Protein AF-0000000086060569 (afdb_homodimer)

Radius of gyration: 20.78 Å; Cα contacts (8 Å, |Δi|>4): 758; chains: 2; bounding box: 51×60×54 Å

Secondary structure (DSSP, 8-state):
---------------------S-HHHHGGGSS-HHHHTEEEE-SSEEEEE-SS-SSTT-EEEEESS--SSGGG--HHHHHHHHHHHHHHHHHHHHHT--SEEEEEEEESGGGGT---SS--EEEEEE-TT------TTS-----HHHHHHHHHHHHHHHHTSTTEEE--BGGGTB-EEE-SS--/---------------------S-HHHHGGGSS-HHHHTEEEE-SSEEEEE-SS-SSTT-EEEEESS--SSGGG--HHHHHHHHHHHHHHHHHHHHHT--SEEEEEEEESGGGGT---SS--EEEEEE-TT------TTS-----HHHHHHHHHHHHHHHHTSTTEEE---GGGT--EEE-SS--

Nearest PDB structures (foldseek):
  6af2-assembly1_B-2  TM=8.845E-01  e=5.879E-13  Mycobacterium avium
  3ano-assembly1_A-2  TM=8.549E-01  e=1.384E-12  Mycobacterium tuberculosis H37Rv
  3ano-assembly1_B-2  TM=8.124E-01  e=8.485E-13  Mycobacterium tuberculosis H37Rv
  3wo5-assembly1_B-2  TM=8.023E-01  e=1.019E-12  Mycobacterium tuberculosis
  6af2-assembly1_C  TM=8.696E-01  e=2.769E-11  Mycobacterium avium

Foldseek 3Di:
DDDPPVPPVLQQDDPPPPDDDDFLLQPLVPDPFQLVSQFAEDEPFWTKHADQQALAQLWIKIFGNDFAQDPVPDDPVSNVRSVVVVVLSVQLCCQQVNAPDWDKAWFHDDVVRPHPGRGTIIIIHGHHVPPPPPPPVPDDDRGRNSSSSSSSVSSLQSSLPDPQFPASFDNVRRGHTYGYDPPD/DDPPPVPPVLQADDDPPPDDDDFLLQPLVPDPFQLVSQFAEDEPFWTKHADQQALAQLWIKIFGNDFAQDPVPDDPVSNVRSVVVVVLSVQLCCQQVNAPDWDKAWFHDDVVRPHPGRGTIIIIHGHHVPSPRPPPVPDDDRGHNSSSSSSSVSSLQSSLPDPQFPASFDNVRRGHTYGYDPPD

pLDDT: mean 83.58, std 22.83, range [19.64, 98.88]

InterPro domains:
  IPR011146 HIT-like domain [PF01230] (37-128)
  IPR011146 HIT-like domain [PS51084] (24-134)
  IPR036265 HIT-like superfamily [G3DSA:3.30.428.10] (1-170)
  IPR036265 HIT-like superfamily [SSF54197] (20-160)
  IPR039383 FHIT family [cd01275] (23-150)
  IPR052908 AP-4-A phosphorylase [PTHR42997] (1-160)

Solvent-accessible surface area (backbone atoms only — not comparable to full-atom values): 19894 Å² total; per-residue (Å²): 135,81,80,78,66,80,64,79,75,44,57,44,49,80,70,79,77,72,83,64,87,73,58,57,74,63,49,41,76,68,43,80,43,17,51,84,52,30,32,40,33,32,46,88,44,29,35,31,31,49,48,84,69,34,90,34,82,68,17,28,28,43,27,51,60,67,88,37,52,46,77,71,71,55,51,69,69,46,47,36,47,44,53,51,51,48,33,49,48,54,51,14,38,46,70,43,69,56,53,53,17,24,40,34,32,36,53,30,47,41,65,32,29,72,24,86,68,79,47,47,47,35,40,38,30,44,21,39,74,83,61,72,70,76,50,62,93,69,71,84,66,83,36,23,35,57,41,49,56,53,37,47,52,34,37,34,52,23,44,40,70,43,83,50,52,78,40,53,52,38,68,91,80,16,35,38,21,32,36,45,86,74,80,118,136,79,80,79,63,81,61,80,73,50,56,46,43,80,72,81,76,71,84,64,86,72,58,55,74,65,50,43,75,69,45,81,43,17,51,84,51,30,32,39,32,31,44,87,44,28,34,31,32,48,48,84,68,35,88,34,83,68,17,27,29,45,27,50,61,66,90,38,52,46,77,72,71,54,52,68,69,46,45,38,48,45,53,51,49,47,34,51,49,54,52,14,38,46,71,41,71,56,53,54,17,24,40,33,33,36,53,30,47,42,66,33,29,72,24,86,67,79,48,47,48,34,37,38,30,42,21,37,75,83,59,75,63,81,51,64,91,68,72,84,67,83,36,24,36,55,37,49,54,53,37,47,53,34,38,32,52,23,44,40,69,43,83,51,52,77,39,53,51,38,68,91,80,16,34,38,22,32,36,45,85,75,79,118

Sequence (368 aa):
MKQIYAPWRIDWVERDEDPVDGCPFCVLPERADAREALVVARSDHNVVLLNNSPYNPGHAMVIPDAHVDDWTGLDDETMLDHGRLKAATLAAARRGIGPEGFNTGLNLGGAAAGGSIDHLHTHVVPRWEGDTNFMPVVGDTKVIVEAVDRTYEHLHEAFAAGEYVVDAGDAESGDAVRLSFDADMKQIYAPWRIDWVERDEDPVDGCPFCVLPERADAREALVVARSDHNVVLLNNSPYNPGHAMVIPDAHVDDWTGLDDETMLDHGRLKAATLAAARRGIGPEGFNTGLNLGGAAAGGSIDHLHTHVVPRWEGDTNFMPVVGDTKVIVEAVDRTYEHLHEAFAAGEYVVDAGDAESGDAVRLSFDAD

Organism: NCBI:txid261290

Structure (mmCIF, N/CA/C/O backbone):
data_AF-0000000086060569-model_v1
#
loop_
_entity.id
_entity.type
_entity.pdbx_description
1 polymer 'ATP adenylyltransferase'
#
loop_
_atom_site.group_PDB
_atom_site.id
_atom_site.type_symbol
_atom_site.label_atom_id
_atom_site.label_alt_id
_atom_site.label_comp_id
_atom_site.label_asym_id
_atom_site.label_entity_id
_atom_site.label_seq_id
_atom_site.pdbx_PDB_ins_code
_atom_site.Cartn_x
_atom_site.Cartn_y
_atom_site.Cartn_z
_atom_site.occupancy
_atom_site.B_iso_or_equiv
_atom_site.auth_seq_id
_atom_site.auth_comp_id
_atom_site.auth_asym_id
_atom_site.auth_atom_id
_atom_site.pdbx_PDB_model_num
ATOM 1 N N . MET A 1 1 ? -29.781 15.906 -14.289 1 19.64 1 MET A N 1
ATOM 2 C CA . MET A 1 1 ? -29.484 16.422 -12.961 1 19.64 1 MET A CA 1
ATOM 3 C C . MET A 1 1 ? -28.031 16.875 -12.859 1 19.64 1 MET A C 1
ATOM 5 O O . MET A 1 1 ? -27.125 16.109 -13.219 1 19.64 1 MET A O 1
ATOM 9 N N . LYS A 1 2 ? -27.766 18.188 -12.922 1 24.48 2 LYS A N 1
ATOM 10 C CA . LYS A 1 2 ? -26.594 19.016 -13.086 1 24.48 2 LYS A CA 1
ATOM 11 C C . LYS A 1 2 ? -25.562 18.75 -11.984 1 24.48 2 LYS A C 1
ATOM 13 O O . LYS A 1 2 ? -25.922 18.375 -10.867 1 24.48 2 LYS A O 1
ATOM 18 N N . GLN A 1 3 ? -24.359 18.469 -12.383 1 24.03 3 GLN A N 1
ATOM 19 C CA . GLN A 1 3 ? -23.141 18 -11.719 1 24.03 3 GLN A CA 1
ATOM 20 C C . GLN A 1 3 ? -22.766 18.922 -10.562 1 24.03 3 GLN A C 1
ATOM 22 O O . GLN A 1 3 ? -22.484 20.094 -10.758 1 24.03 3 GLN A O 1
ATOM 27 N N . ILE A 1 4 ? -23.531 18.922 -9.484 1 28.17 4 ILE A N 1
ATOM 28 C CA . ILE A 1 4 ? -23.266 19.766 -8.32 1 28.17 4 ILE A CA 1
ATOM 29 C C . ILE A 1 4 ? -21.828 19.547 -7.844 1 28.17 4 ILE A C 1
ATOM 31 O O . ILE A 1 4 ? -21.469 18.453 -7.398 1 28.17 4 ILE A O 1
ATOM 35 N N . TYR A 1 5 ? -20.844 19.953 -8.68 1 28.38 5 TYR A N 1
ATOM 36 C CA . TYR A 1 5 ? -19.438 20.156 -8.32 1 28.38 5 TYR A CA 1
ATOM 37 C C . TYR A 1 5 ? -19.328 21.031 -7.066 1 28.38 5 TYR A C 1
ATOM 39 O O . TYR A 1 5 ? -19.938 22.094 -6.988 1 28.38 5 TYR A O 1
ATOM 47 N N . ALA A 1 6 ? -19.609 20.562 -5.934 1 31.39 6 ALA A N 1
ATOM 48 C CA . ALA A 1 6 ? -19.312 21.469 -4.824 1 31.39 6 ALA A CA 1
ATOM 49 C C . ALA A 1 6 ? -17.984 22.188 -5.031 1 31.39 6 ALA A C 1
ATOM 51 O O . ALA A 1 6 ? -16.938 21.547 -5.062 1 31.39 6 ALA A O 1
ATOM 52 N N . PRO A 1 7 ? -18 23.312 -5.727 1 31.97 7 PRO A N 1
ATOM 53 C CA . PRO A 1 7 ? -16.969 24.281 -6.098 1 31.97 7 PRO A CA 1
ATOM 54 C C . PRO A 1 7 ? -16.125 24.734 -4.902 1 31.97 7 PRO A C 1
ATOM 56 O O . PRO A 1 7 ? -16.109 25.922 -4.574 1 31.97 7 PRO A O 1
ATOM 59 N N . TRP A 1 8 ? -15.953 24.016 -3.83 1 32.88 8 TRP A N 1
ATOM 60 C CA . TRP A 1 8 ? -15.055 24.828 -3.023 1 32.88 8 TRP A CA 1
ATOM 61 C C . TRP A 1 8 ? -13.922 25.391 -3.871 1 32.88 8 TRP A C 1
ATOM 63 O O . TRP A 1 8 ? -13.273 24.656 -4.617 1 32.88 8 TRP A O 1
ATOM 73 N N . ARG A 1 9 ? -14.133 26.469 -4.535 1 30.53 9 ARG A N 1
ATOM 74 C CA . ARG A 1 9 ? -13.203 27.312 -5.262 1 30.53 9 ARG A CA 1
ATOM 75 C C . ARG A 1 9 ? -11.906 27.5 -4.477 1 30.53 9 ARG A C 1
ATOM 77 O O . ARG A 1 9 ? -11.875 28.234 -3.49 1 30.53 9 ARG A O 1
ATOM 84 N N . ILE A 1 10 ? -11.281 26.453 -4.102 1 35.16 10 ILE A N 1
ATOM 85 C CA . ILE A 1 10 ? -10.039 26.531 -3.338 1 35.16 10 ILE A CA 1
ATOM 86 C C . ILE A 1 10 ? -9 27.312 -4.133 1 35.16 10 ILE A C 1
ATOM 88 O O . ILE A 1 10 ? -8.625 26.922 -5.238 1 35.16 10 ILE A O 1
ATOM 92 N N . ASP A 1 11 ? -9.062 28.547 -3.881 1 30.73 11 ASP A N 1
ATOM 93 C CA . ASP A 1 11 ? -7.984 29.375 -4.395 1 30.73 11 ASP A CA 1
ATOM 94 C C . ASP A 1 11 ? -6.621 28.797 -4.039 1 30.73 11 ASP A C 1
ATOM 96 O O . ASP A 1 11 ? -6.336 28.531 -2.865 1 30.73 11 ASP A O 1
ATOM 100 N N . TRP A 1 12 ? -5.918 28.203 -4.938 1 33.75 12 TRP A N 1
ATOM 101 C CA . TRP A 1 12 ? -4.617 27.547 -4.863 1 33.75 12 TRP A CA 1
ATOM 102 C C . TRP A 1 12 ? -3.49 28.578 -4.762 1 33.75 12 TRP A C 1
ATOM 104 O O . TRP A 1 12 ? -3.359 29.453 -5.617 1 33.75 12 TRP A O 1
ATOM 114 N N . VAL A 1 13 ? -3.117 29.172 -3.6 1 37.59 13 VAL A N 1
ATOM 115 C CA . VAL A 1 13 ? -1.948 30.031 -3.484 1 37.59 13 VAL A CA 1
ATOM 116 C C . VAL A 1 13 ? -0.687 29.188 -3.352 1 37.59 13 VAL A C 1
ATOM 118 O O . VAL A 1 13 ? -0.696 28.156 -2.678 1 37.59 13 VAL A O 1
ATOM 121 N N . GLU A 1 14 ? 0.308 29.344 -4.148 1 39.84 14 GLU A N 1
ATOM 122 C CA . GLU A 1 14 ? 1.643 28.75 -4.133 1 39.84 14 GLU A CA 1
ATOM 123 C C . GLU A 1 14 ? 2.346 29.016 -2.805 1 39.84 14 GLU A C 1
ATOM 125 O O . GLU A 1 14 ? 2.381 30.156 -2.33 1 39.84 14 GLU A O 1
ATOM 130 N N . ARG A 1 15 ? 2.396 28.094 -1.91 1 44.03 15 ARG A N 1
ATOM 131 C CA . ARG A 1 15 ? 3.264 28.281 -0.75 1 44.03 15 ARG A CA 1
ATOM 132 C C . ARG A 1 15 ? 4.719 28.438 -1.173 1 44.03 15 ARG A C 1
ATOM 134 O O . ARG A 1 15 ? 5.148 27.859 -2.172 1 44.03 15 ARG A O 1
ATOM 141 N N . ASP A 1 16 ? 5.25 29.531 -0.811 1 46.31 16 ASP A N 1
ATOM 142 C CA . ASP A 1 16 ? 6.688 29.719 -0.975 1 46.31 16 ASP A CA 1
ATOM 143 C C . ASP A 1 16 ? 7.465 28.516 -0.47 1 46.31 16 ASP A C 1
ATOM 145 O O . ASP A 1 16 ? 7.273 28.078 0.667 1 46.31 16 ASP A O 1
ATOM 149 N N . GLU A 1 17 ? 7.777 27.547 -1.285 1 51.78 17 GLU A N 1
ATOM 150 C CA . GLU A 1 17 ? 8.578 26.359 -0.958 1 51.78 17 GLU A CA 1
ATOM 151 C C . GLU A 1 17 ? 9.844 26.766 -0.198 1 51.78 17 GLU A C 1
ATOM 153 O O . GLU A 1 17 ? 10.664 27.531 -0.701 1 51.78 17 GLU A O 1
ATOM 158 N N . ASP A 1 18 ? 9.797 26.984 1.112 1 54.28 18 ASP A N 1
ATOM 159 C CA . ASP A 1 18 ? 11.07 27.031 1.82 1 54.28 18 ASP A CA 1
ATOM 160 C C . ASP A 1 18 ? 11.969 25.859 1.424 1 54.28 18 ASP A C 1
ATOM 162 O O . ASP A 1 18 ? 11.555 24.703 1.51 1 54.28 18 ASP A O 1
ATOM 166 N N . PRO A 1 19 ? 13.023 26.188 0.838 1 67.06 19 PRO A N 1
ATOM 167 C CA . PRO A 1 19 ? 13.922 25.109 0.422 1 67.06 19 PRO A CA 1
ATOM 168 C C . PRO A 1 19 ? 14.352 24.219 1.586 1 67.06 19 PRO A C 1
ATOM 170 O O . PRO A 1 19 ? 14.672 24.719 2.666 1 67.06 19 PRO A O 1
ATOM 173 N N . VAL A 1 20 ? 13.922 22.953 1.643 1 77 20 VAL A N 1
ATOM 174 C CA . VAL A 1 20 ? 14.367 21.969 2.615 1 77 20 VAL A CA 1
ATOM 175 C C . VAL A 1 20 ? 15.703 21.375 2.182 1 77 20 VAL A C 1
ATOM 177 O O . VAL A 1 20 ? 15.836 20.891 1.058 1 77 20 VAL A O 1
ATOM 180 N N . ASP A 1 21 ? 16.719 21.719 2.977 1 84.75 21 ASP A N 1
ATOM 181 C CA . ASP A 1 21 ? 18.016 21.062 2.748 1 84.75 21 ASP A CA 1
ATOM 182 C C . ASP A 1 21 ? 17.984 19.609 3.225 1 84.75 21 ASP A C 1
ATOM 184 O O . ASP A 1 21 ? 17.703 19.344 4.395 1 84.75 21 ASP A O 1
ATOM 188 N N . GLY A 1 22 ? 18.266 18.734 2.299 1 90.81 22 GLY A N 1
ATOM 189 C CA . GLY A 1 22 ? 18.234 17.328 2.646 1 90.81 22 GLY A CA 1
ATOM 190 C C . GLY A 1 22 ? 16.906 16.656 2.355 1 90.81 22 GLY A C 1
ATOM 191 O O . GLY A 1 22 ? 16.172 17.094 1.467 1 90.81 22 GLY A O 1
ATOM 192 N N . CYS A 1 23 ? 16.641 15.586 3.045 1 93.81 23 CYS A N 1
ATOM 193 C CA . CYS A 1 23 ? 15.414 14.812 2.842 1 93.81 23 CYS A CA 1
ATOM 194 C C . CYS A 1 23 ? 14.227 15.492 3.502 1 93.81 23 CYS A C 1
ATOM 196 O O . CYS A 1 23 ? 14.188 15.641 4.727 1 93.81 23 CYS A O 1
ATOM 198 N N . PRO A 1 24 ? 13.266 15.906 2.744 1 93.62 24 PRO A N 1
ATOM 199 C CA . PRO A 1 24 ? 12.125 16.625 3.322 1 93.62 24 PRO A CA 1
ATOM 200 C C . PRO A 1 24 ? 11.359 15.797 4.352 1 93.62 24 PRO A C 1
ATOM 202 O O . PRO A 1 24 ? 10.812 16.344 5.309 1 93.62 24 PRO A O 1
ATOM 205 N N . PHE A 1 25 ? 11.414 14.531 4.25 1 96.12 25 PHE A N 1
ATOM 206 C CA . PHE A 1 25 ? 10.617 13.688 5.141 1 96.12 25 PHE A CA 1
ATOM 207 C C . PHE A 1 25 ? 11.391 13.359 6.41 1 96.12 25 PHE A C 1
ATOM 209 O O . PHE A 1 25 ? 10.844 12.773 7.348 1 96.12 25 PHE A O 1
ATOM 216 N N . CYS A 1 26 ? 12.617 13.672 6.441 1 96.06 26 CYS A N 1
ATOM 217 C CA . CYS A 1 26 ? 13.383 13.672 7.688 1 96.06 26 CYS A CA 1
ATOM 218 C C . CYS A 1 26 ? 13.242 15 8.414 1 96.06 26 CYS A C 1
ATOM 220 O O . CYS A 1 26 ? 13.156 15.031 9.641 1 96.06 26 CYS A O 1
ATOM 222 N N . VAL A 1 27 ? 13.148 16.078 7.633 1 94.94 27 VAL A N 1
ATOM 223 C CA . VAL A 1 27 ? 13.312 17.438 8.172 1 94.94 27 VAL A CA 1
ATOM 224 C C . VAL A 1 27 ? 11.953 17.984 8.609 1 94.94 27 VAL A C 1
ATOM 226 O O . VAL A 1 27 ? 11.82 18.5 9.719 1 94.94 27 VAL A O 1
ATOM 229 N N . LEU A 1 28 ? 10.984 17.891 7.816 1 94.44 28 LEU A N 1
ATOM 230 C CA . LEU A 1 28 ? 9.695 18.531 8.055 1 94.44 28 LEU A CA 1
ATOM 231 C C . LEU A 1 28 ? 9.07 18.031 9.352 1 94.44 28 LEU A C 1
ATOM 233 O O . LEU A 1 28 ? 8.625 18.812 10.188 1 94.44 28 LEU A O 1
ATOM 237 N N . PRO A 1 29 ? 9.125 16.734 9.594 1 95.62 29 PRO A N 1
ATOM 238 C CA . PRO A 1 29 ? 8.492 16.25 10.82 1 95.62 29 PRO A CA 1
ATOM 239 C C . PRO A 1 29 ? 9.203 16.734 12.078 1 95.62 29 PRO A C 1
ATOM 241 O O . PRO A 1 29 ? 8.633 16.688 13.172 1 95.62 29 PRO A O 1
ATOM 244 N N . GLU A 1 30 ? 10.383 17.188 11.977 1 94.62 30 GLU A N 1
ATOM 245 C CA . GLU A 1 30 ? 11.156 17.609 13.133 1 94.62 30 GLU A CA 1
ATOM 246 C C . GLU A 1 30 ? 10.93 19.094 13.445 1 94.62 30 GLU A C 1
ATOM 248 O O . GLU A 1 30 ? 11.391 19.594 14.469 1 94.62 30 GLU A O 1
ATOM 253 N N . ARG A 1 31 ? 10.258 19.734 12.586 1 92.94 31 ARG A N 1
ATOM 254 C CA . ARG A 1 31 ? 9.961 21.156 12.82 1 92.94 31 ARG A CA 1
ATOM 255 C C . ARG A 1 31 ? 9.023 21.312 14.016 1 92.94 31 ARG A C 1
ATOM 257 O O . ARG A 1 31 ? 8.148 20.484 14.242 1 92.94 31 ARG A O 1
ATOM 264 N N . ALA A 1 32 ? 9.148 22.484 14.656 1 91.81 32 ALA A N 1
ATOM 265 C CA . ALA A 1 32 ? 8.398 22.734 15.883 1 91.81 32 ALA A CA 1
ATOM 266 C C . ALA A 1 32 ? 6.922 22.969 15.578 1 91.81 32 ALA A C 1
ATOM 268 O O . ALA A 1 32 ? 6.055 22.531 16.328 1 91.81 32 ALA A O 1
ATOM 269 N N . ASP A 1 33 ? 6.641 23.656 14.539 1 96.69 33 ASP A N 1
ATOM 270 C CA . ASP A 1 33 ? 5.258 23.953 14.164 1 96.69 33 ASP A CA 1
ATOM 271 C C . ASP A 1 33 ? 4.734 22.922 13.164 1 96.69 33 ASP A C 1
ATOM 273 O O . ASP A 1 33 ? 5.012 23 11.969 1 96.69 33 ASP A O 1
ATOM 277 N N . ALA A 1 34 ? 3.932 22 13.688 1 97.38 34 ALA A N 1
ATOM 278 C CA . ALA A 1 34 ? 3.412 20.906 12.867 1 97.38 34 ALA A CA 1
ATOM 279 C C . ALA A 1 34 ? 2.51 21.438 11.758 1 97.38 34 ALA A C 1
ATOM 281 O O . ALA A 1 34 ? 2.488 20.875 10.656 1 97.38 34 ALA A O 1
ATOM 282 N N . ARG A 1 35 ? 1.774 22.422 12.023 1 96.12 35 ARG A N 1
ATOM 283 C CA . ARG A 1 35 ? 0.858 22.969 11.031 1 96.12 35 ARG A CA 1
ATOM 284 C C . ARG A 1 35 ? 1.62 23.531 9.836 1 96.12 35 ARG A C 1
ATOM 286 O O . ARG A 1 35 ? 1.278 23.266 8.688 1 96.12 35 ARG A O 1
ATOM 293 N N . GLU A 1 36 ? 2.639 24.297 10.141 1 93.38 36 GLU A N 1
ATOM 294 C CA . GLU A 1 36 ? 3.463 24.859 9.078 1 93.38 36 GLU A CA 1
ATOM 295 C C . GLU A 1 36 ? 4.098 23.766 8.234 1 93.38 36 GLU A C 1
ATOM 297 O O . GLU A 1 36 ? 4.223 23.906 7.012 1 93.38 36 GLU A O 1
ATOM 302 N N . ALA A 1 37 ? 4.484 22.734 8.883 1 95.5 37 ALA A N 1
ATOM 303 C CA . ALA A 1 37 ? 5.113 21.609 8.195 1 95.5 37 ALA A CA 1
ATOM 304 C C . ALA A 1 37 ? 4.062 20.688 7.566 1 95.5 37 ALA A C 1
ATOM 306 O O . ALA A 1 37 ? 4.402 19.719 6.875 1 95.5 37 ALA A O 1
ATOM 307 N N . LEU A 1 38 ? 2.777 20.859 7.836 1 96.38 38 LEU A N 1
ATOM 308 C CA . LEU A 1 38 ? 1.626 20.094 7.363 1 96.38 38 LEU A CA 1
ATOM 309 C C . LEU A 1 38 ? 1.627 18.688 7.949 1 96.38 38 LEU A C 1
ATOM 311 O O . LEU A 1 38 ? 1.136 17.75 7.32 1 96.38 38 LEU A O 1
ATOM 315 N N . VAL A 1 39 ? 2.279 18.5 9.125 1 98.31 39 VAL A N 1
ATOM 316 C CA . VAL A 1 39 ? 2.184 17.266 9.891 1 98.31 39 VAL A CA 1
ATOM 317 C C . VAL A 1 39 ? 0.865 17.234 10.656 1 98.31 39 VAL A C 1
ATOM 319 O O . VAL A 1 39 ? 0.642 18.047 11.555 1 98.31 39 VAL A O 1
ATOM 322 N N . VAL A 1 40 ? 0.038 16.281 10.375 1 98.56 40 VAL A N 1
ATOM 323 C CA . VAL A 1 40 ? -1.311 16.281 10.938 1 98.56 40 VAL A CA 1
ATOM 324 C C . VAL A 1 40 ? -1.38 15.336 12.125 1 98.56 40 VAL A C 1
ATOM 326 O O . VAL A 1 40 ? -2.098 15.594 13.094 1 98.56 40 VAL A O 1
ATOM 329 N N . ALA A 1 41 ? -0.678 14.211 12.086 1 98.88 41 ALA A N 1
ATOM 330 C CA . ALA A 1 41 ? -0.745 13.195 13.133 1 98.88 41 ALA A CA 1
ATOM 331 C C . ALA A 1 41 ? 0.559 12.406 13.219 1 98.88 41 ALA A C 1
ATOM 333 O O . ALA A 1 41 ? 1.343 12.391 12.266 1 98.88 41 ALA A O 1
ATOM 334 N N . ARG A 1 42 ? 0.727 11.82 14.359 1 98.69 42 ARG A N 1
ATOM 335 C CA . ARG A 1 42 ? 1.889 10.977 14.617 1 98.69 42 ARG A CA 1
ATOM 336 C C . ARG A 1 42 ? 1.496 9.734 15.406 1 98.69 42 ARG A C 1
ATOM 338 O O . ARG A 1 42 ? 0.607 9.781 16.266 1 98.69 42 ARG A O 1
ATOM 345 N N . SER A 1 43 ? 2.135 8.688 15.062 1 98.62 43 SER A N 1
ATOM 346 C CA . SER A 1 43 ? 2.139 7.492 15.906 1 98.62 43 SER A CA 1
ATOM 347 C C . SER A 1 43 ? 3.525 7.23 16.484 1 98.62 43 SER A C 1
ATOM 349 O O . SER A 1 43 ? 4.371 8.133 16.516 1 98.62 43 SER A O 1
ATOM 351 N N . ASP A 1 44 ? 3.705 6.055 17.031 1 98.25 44 ASP A N 1
ATOM 352 C CA . ASP A 1 44 ? 4.957 5.781 17.734 1 98.25 44 ASP A CA 1
ATOM 353 C C . ASP A 1 44 ? 6.129 5.73 16.766 1 98.25 44 ASP A C 1
ATOM 355 O O . ASP A 1 44 ? 7.262 6.059 17.125 1 98.25 44 ASP A O 1
ATOM 359 N N . HIS A 1 45 ? 5.879 5.367 15.516 1 98.5 45 HIS A N 1
ATOM 360 C CA . HIS A 1 45 ? 7.008 5.133 14.625 1 98.5 45 HIS A CA 1
ATOM 361 C C . HIS A 1 45 ? 6.785 5.797 13.273 1 98.5 45 HIS A C 1
ATOM 363 O O . HIS A 1 45 ? 7.598 5.633 12.359 1 9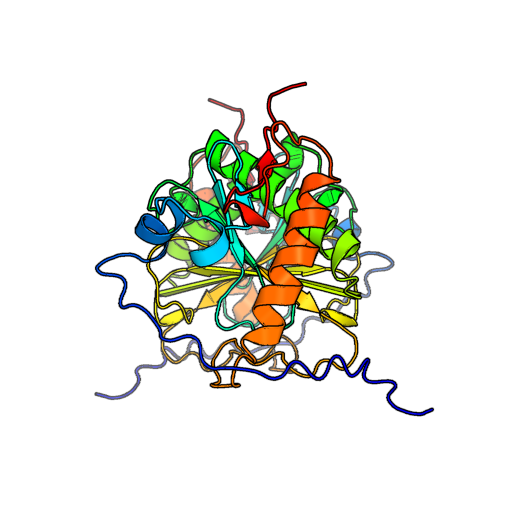8.5 45 HIS A O 1
ATOM 369 N N . ASN A 1 46 ? 5.684 6.484 13.078 1 98.81 46 ASN A N 1
ATOM 370 C CA . ASN A 1 46 ? 5.332 7.094 11.797 1 98.81 46 ASN A CA 1
ATOM 371 C C . ASN A 1 46 ? 4.684 8.461 11.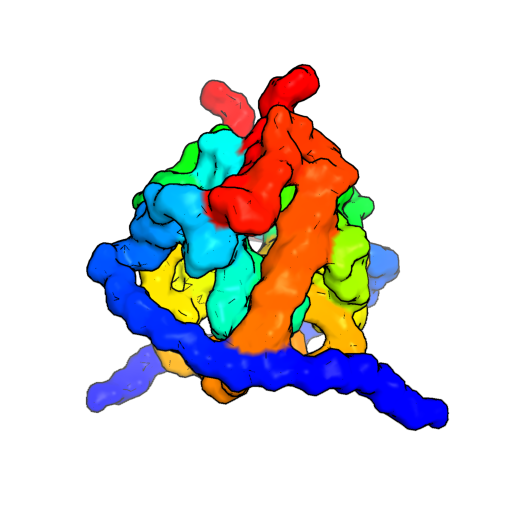984 1 98.81 46 ASN A C 1
ATOM 373 O O . ASN A 1 46 ? 4.289 8.82 13.102 1 98.81 46 ASN A O 1
ATOM 377 N N . VAL A 1 47 ? 4.582 9.188 10.867 1 98.81 47 VAL A N 1
ATOM 378 C CA . VAL A 1 47 ? 3.912 10.484 10.859 1 98.81 47 VAL A CA 1
ATOM 379 C C . VAL A 1 47 ? 2.996 10.586 9.641 1 98.81 47 VAL A C 1
ATOM 381 O O . VAL A 1 47 ? 3.207 9.891 8.641 1 98.81 47 VAL A O 1
ATOM 384 N N . VAL A 1 48 ? 1.952 11.352 9.734 1 98.88 48 VAL A N 1
ATOM 385 C CA . VAL A 1 48 ? 1.062 11.664 8.617 1 98.88 48 VAL A CA 1
ATOM 386 C C . VAL A 1 48 ? 1.265 13.117 8.195 1 98.88 48 VAL A C 1
ATOM 388 O O . VAL A 1 48 ? 1.083 14.039 8.992 1 98.88 48 VAL A O 1
ATOM 391 N N . LEU A 1 49 ? 1.634 13.281 6.977 1 98 49 LEU A N 1
ATOM 392 C CA . LEU A 1 49 ? 1.868 14.602 6.387 1 98 49 LEU A CA 1
ATOM 393 C C . LEU A 1 49 ? 0.896 14.859 5.242 1 98 49 LEU A C 1
ATOM 395 O O . LEU A 1 49 ? 0.708 14.008 4.371 1 98 49 LEU A O 1
ATOM 399 N N . LEU A 1 50 ? 0.173 15.977 5.375 1 96.5 50 LEU A N 1
ATOM 400 C CA . LEU A 1 50 ? -0.628 16.391 4.23 1 96.5 50 LEU A CA 1
ATOM 401 C C . LEU A 1 50 ? 0.263 16.828 3.068 1 96.5 50 LEU A C 1
ATOM 403 O O . LEU A 1 50 ? 1.252 17.531 3.27 1 96.5 50 LEU A O 1
ATOM 407 N N . ASN A 1 51 ? -0.04 16.297 1.904 1 92.25 51 ASN A N 1
ATOM 408 C CA . ASN A 1 51 ? 0.748 16.672 0.734 1 92.25 51 ASN A CA 1
ATOM 409 C C . ASN A 1 51 ? 0.547 18.141 0.364 1 92.25 51 ASN A C 1
ATOM 411 O O . ASN A 1 51 ? -0.586 18.625 0.313 1 92.25 51 ASN A O 1
ATOM 415 N N . ASN A 1 52 ? 1.593 18.781 0.166 1 87.38 52 ASN A N 1
ATOM 416 C CA . ASN A 1 52 ? 1.535 20.203 -0.153 1 87.38 52 ASN A CA 1
ATOM 417 C C . ASN A 1 52 ? 1.087 20.438 -1.593 1 87.38 52 ASN A C 1
ATOM 419 O O . ASN A 1 52 ? 0.659 21.531 -1.943 1 87.38 52 ASN A O 1
ATOM 423 N N . SER A 1 53 ? 1.222 19.516 -2.449 1 84 53 SER A N 1
ATOM 424 C CA . SER A 1 53 ? 0.735 19.5 -3.824 1 84 53 SER A CA 1
ATOM 425 C C . SER A 1 53 ? -0.169 18.297 -4.082 1 84 53 SER A C 1
ATOM 427 O O . SER A 1 53 ? 0.178 17.406 -4.859 1 84 53 SER A O 1
ATOM 429 N N . PRO A 1 54 ? -1.28 18.422 -3.477 1 88.38 54 PRO A N 1
ATOM 430 C CA . PRO A 1 54 ? -2.143 17.234 -3.455 1 88.38 54 PRO A CA 1
ATOM 431 C C . PRO A 1 54 ? -2.756 16.922 -4.82 1 88.38 54 PRO A C 1
ATOM 433 O O . PRO A 1 54 ? -3.049 17.844 -5.59 1 88.38 54 PRO A O 1
ATOM 436 N N . TYR A 1 55 ? -2.885 15.648 -5.047 1 83.19 55 TYR A N 1
ATOM 437 C CA . TYR A 1 55 ? -3.646 15.211 -6.211 1 83.19 55 TYR A CA 1
ATOM 438 C C . TYR A 1 55 ? -5.133 15.484 -6.027 1 83.19 55 TYR A C 1
ATOM 440 O O . TYR A 1 55 ? -5.812 15.898 -6.973 1 83.19 55 TYR A O 1
ATOM 448 N N . ASN A 1 56 ? -5.727 15.203 -4.934 1 86.5 56 ASN A N 1
ATOM 449 C CA . ASN A 1 56 ? -7.082 15.492 -4.477 1 86.5 56 ASN A CA 1
ATOM 450 C C . ASN A 1 56 ? -7.094 16.031 -3.053 1 86.5 56 ASN A C 1
ATOM 452 O O . ASN A 1 56 ? -6.152 15.805 -2.291 1 86.5 56 ASN A O 1
ATOM 456 N N . PRO A 1 57 ? -8.164 16.828 -2.693 1 87.31 57 PRO A N 1
ATOM 457 C CA . PRO A 1 57 ? -8.242 17.281 -1.303 1 87.31 57 PRO A CA 1
ATOM 458 C C . PRO A 1 57 ? -8.125 16.125 -0.3 1 87.31 57 PRO A C 1
ATOM 460 O O . PRO A 1 57 ? -8.789 15.102 -0.454 1 87.31 57 PRO A O 1
ATOM 463 N N . GLY A 1 58 ? -7.211 16.391 0.697 1 92.5 58 GLY A N 1
ATOM 464 C CA . GLY A 1 58 ? -7.051 15.367 1.727 1 92.5 58 GLY A CA 1
ATOM 465 C C . GLY A 1 58 ? -5.938 14.383 1.422 1 92.5 58 GLY A C 1
ATOM 466 O O . GLY A 1 58 ? -5.641 13.508 2.234 1 92.5 58 GLY A O 1
ATOM 467 N N . HIS A 1 59 ? -5.297 14.523 0.182 1 93.94 59 HIS A N 1
ATOM 468 C CA . HIS A 1 59 ? -4.137 13.695 -0.134 1 93.94 59 HIS A CA 1
ATOM 469 C C . HIS A 1 59 ? -3.07 13.805 0.952 1 93.94 59 HIS A C 1
ATOM 471 O O . HIS A 1 59 ? -2.48 14.867 1.145 1 93.94 59 HIS A O 1
ATOM 477 N N . ALA A 1 60 ? -2.889 12.711 1.668 1 96.88 60 ALA A N 1
ATOM 478 C CA . ALA A 1 60 ? -1.932 12.641 2.77 1 96.88 60 ALA A CA 1
ATOM 479 C C . ALA A 1 60 ? -0.903 11.539 2.533 1 96.88 60 ALA A C 1
ATOM 481 O O . ALA A 1 60 ? -1.04 10.742 1.603 1 96.88 60 ALA A O 1
ATOM 482 N N . MET A 1 61 ? 0.113 11.586 3.328 1 97.19 61 MET A N 1
ATOM 483 C CA . MET A 1 61 ? 1.176 10.586 3.254 1 97.19 61 MET A CA 1
ATOM 484 C C . MET A 1 61 ? 1.503 10.039 4.637 1 97.19 61 MET A C 1
ATOM 486 O O . MET A 1 61 ? 1.576 10.789 5.609 1 97.19 61 MET A O 1
ATOM 490 N N . VAL A 1 62 ? 1.575 8.719 4.77 1 98.69 62 VAL A N 1
ATOM 491 C CA . VAL A 1 62 ? 2.092 8.062 5.965 1 98.69 62 VAL A CA 1
ATOM 492 C C . VAL A 1 62 ? 3.572 7.742 5.781 1 98.69 62 VAL A C 1
ATOM 494 O O . VAL A 1 62 ? 3.953 7.062 4.824 1 98.69 62 VAL A O 1
ATOM 497 N N . ILE A 1 63 ? 4.398 8.203 6.715 1 98.62 63 ILE A N 1
ATOM 498 C CA . ILE A 1 63 ? 5.848 8.211 6.531 1 98.62 63 ILE A CA 1
ATOM 499 C C . ILE A 1 63 ? 6.531 7.664 7.781 1 98.62 63 ILE A C 1
ATOM 501 O O . ILE A 1 63 ? 6.309 8.164 8.883 1 98.62 63 ILE A O 1
ATOM 505 N N . PRO A 1 64 ? 7.367 6.586 7.613 1 98.81 64 PRO A N 1
ATOM 506 C CA . PRO A 1 64 ? 8.141 6.168 8.789 1 98.81 64 PRO A CA 1
ATOM 507 C C . PRO A 1 64 ? 9.094 7.254 9.281 1 98.81 64 PRO A C 1
ATOM 509 O O . PRO A 1 64 ? 9.656 8 8.477 1 98.81 64 PRO A O 1
ATOM 512 N N . ASP A 1 65 ? 9.281 7.289 10.609 1 98.38 65 ASP A N 1
ATOM 513 C CA . ASP A 1 65 ? 10.25 8.219 11.172 1 98.38 65 ASP A CA 1
ATOM 514 C C . ASP A 1 65 ? 11.664 7.898 10.695 1 98.38 65 ASP A C 1
ATOM 516 O O . ASP A 1 65 ? 12.445 8.805 10.391 1 98.38 65 ASP A O 1
ATOM 520 N N . ALA A 1 66 ? 11.945 6.633 10.711 1 97.81 66 ALA A N 1
ATOM 521 C CA . ALA A 1 66 ? 13.25 6.195 10.227 1 97.81 66 ALA A CA 1
ATOM 522 C C . ALA A 1 66 ? 13.375 6.414 8.719 1 97.81 66 ALA A C 1
ATOM 524 O O . ALA A 1 66 ? 12.438 6.129 7.965 1 97.81 66 ALA A O 1
ATOM 525 N N . HIS A 1 67 ? 14.508 6.98 8.297 1 97.56 67 HIS A N 1
ATOM 526 C CA . HIS A 1 67 ? 14.773 7.152 6.875 1 97.56 67 HIS A CA 1
ATOM 527 C C . HIS A 1 67 ? 15.117 5.824 6.215 1 97.56 67 HIS A C 1
ATOM 529 O O . HIS A 1 67 ? 16.25 5.359 6.297 1 97.56 67 HIS A O 1
ATOM 535 N N . VAL A 1 68 ? 14.172 5.238 5.641 1 97.19 68 VAL A N 1
ATOM 536 C CA . VAL A 1 68 ? 14.32 4.031 4.836 1 97.19 68 VAL A CA 1
ATOM 537 C C . VAL A 1 68 ? 13.75 4.266 3.439 1 97.19 68 VAL A C 1
ATOM 539 O O . VAL A 1 68 ? 12.797 5.031 3.273 1 97.19 68 VAL A O 1
ATOM 542 N N . ASP A 1 69 ? 14.297 3.617 2.449 1 95.38 69 ASP A N 1
ATOM 543 C CA . ASP A 1 69 ? 13.867 3.918 1.088 1 95.38 69 ASP A CA 1
ATOM 544 C C . ASP A 1 69 ? 13.062 2.758 0.498 1 95.38 69 ASP A C 1
ATOM 546 O O . ASP A 1 69 ? 12.578 2.842 -0.633 1 95.38 69 ASP A O 1
ATOM 550 N N . ASP A 1 70 ? 13.008 1.679 1.271 1 96.88 70 ASP A N 1
ATOM 551 C CA . ASP A 1 70 ? 12.336 0.479 0.777 1 96.88 70 ASP A CA 1
ATOM 552 C C . ASP A 1 70 ? 11.508 -0.177 1.877 1 96.88 70 ASP A C 1
ATOM 554 O O . ASP A 1 70 ? 11.914 -0.202 3.041 1 96.88 70 ASP A O 1
ATOM 558 N N . TRP A 1 71 ? 10.336 -0.718 1.489 1 98 71 TRP A N 1
ATOM 559 C CA . TRP A 1 71 ? 9.445 -1.387 2.43 1 98 71 TRP A CA 1
ATOM 560 C C . TRP A 1 71 ? 10.164 -2.527 3.145 1 98 71 TRP A C 1
ATOM 562 O O . TRP A 1 71 ? 9.93 -2.77 4.332 1 98 71 TRP A O 1
ATOM 572 N N . THR A 1 72 ? 11.055 -3.258 2.449 1 97.69 72 THR A N 1
ATOM 573 C CA . THR A 1 72 ? 11.75 -4.414 2.996 1 97.69 72 THR A CA 1
ATOM 574 C C . THR A 1 72 ? 12.695 -3.994 4.117 1 97.69 72 THR A C 1
ATOM 576 O O . THR A 1 72 ? 13.203 -4.836 4.863 1 97.69 72 THR A O 1
ATOM 579 N N . GLY A 1 73 ? 12.922 -2.723 4.309 1 97.62 73 GLY A N 1
ATOM 580 C CA . GLY A 1 73 ? 13.805 -2.215 5.352 1 97.62 73 GLY A CA 1
ATOM 581 C C . GLY A 1 73 ? 13.078 -1.925 6.648 1 97.62 73 GLY A C 1
ATOM 582 O O . GLY A 1 73 ? 13.703 -1.582 7.652 1 97.62 73 GLY A O 1
ATOM 583 N N . LEU A 1 74 ? 11.789 -2.098 6.66 1 98.06 74 LEU A N 1
ATOM 584 C CA . LEU A 1 74 ? 11.016 -1.821 7.867 1 98.06 74 LEU A CA 1
ATOM 585 C C . LEU A 1 74 ? 11.062 -3.006 8.828 1 98.06 74 LEU A C 1
ATOM 587 O O . LEU A 1 74 ? 10.977 -4.16 8.398 1 98.06 74 LEU A O 1
ATOM 591 N N . ASP A 1 75 ? 11.266 -2.693 10.117 1 97.38 75 ASP A N 1
ATOM 592 C CA . ASP A 1 75 ? 11.07 -3.738 11.117 1 97.38 75 ASP A CA 1
ATOM 593 C C . ASP A 1 75 ? 9.586 -3.947 11.414 1 97.38 75 ASP A C 1
ATOM 595 O O . ASP A 1 75 ? 8.742 -3.158 10.977 1 97.38 75 ASP A O 1
ATOM 599 N N . ASP A 1 76 ? 9.25 -5.008 12.156 1 97.38 76 ASP A N 1
ATOM 600 C CA . ASP A 1 76 ? 7.863 -5.414 12.375 1 97.38 76 ASP A CA 1
ATOM 601 C C . ASP A 1 76 ? 7.086 -4.336 13.125 1 97.38 76 ASP A C 1
ATOM 603 O O . ASP A 1 76 ? 5.926 -4.062 12.797 1 97.38 76 ASP A O 1
ATOM 607 N N . GLU A 1 77 ? 7.711 -3.828 14.148 1 97.62 77 GLU A N 1
ATOM 608 C CA . GLU A 1 77 ? 7.035 -2.82 14.961 1 97.62 77 GLU A CA 1
ATOM 609 C C . GLU A 1 77 ? 6.652 -1.603 14.125 1 97.62 77 GLU A C 1
ATOM 611 O O . GLU A 1 77 ? 5.512 -1.143 14.172 1 97.62 77 GLU A O 1
ATOM 616 N N . THR A 1 78 ? 7.605 -1.082 13.32 1 98.44 78 THR A N 1
ATOM 617 C CA . THR A 1 78 ? 7.359 0.074 12.461 1 98.44 78 THR A CA 1
ATOM 618 C C . THR A 1 78 ? 6.355 -0.268 11.367 1 98.44 78 THR A C 1
ATOM 620 O O . THR A 1 78 ? 5.48 0.541 11.047 1 98.44 78 THR A O 1
ATOM 623 N N . MET A 1 79 ? 6.449 -1.484 10.836 1 98.5 79 MET A N 1
ATOM 624 C CA . MET A 1 79 ? 5.562 -1.938 9.766 1 98.5 79 MET A CA 1
ATOM 625 C C . MET A 1 79 ? 4.117 -1.996 10.25 1 98.5 79 MET A C 1
ATOM 627 O O . MET A 1 79 ? 3.215 -1.494 9.578 1 98.5 79 MET A O 1
ATOM 631 N N . LEU A 1 80 ? 3.902 -2.607 11.367 1 98.56 80 LEU A N 1
ATOM 632 C CA . LEU A 1 80 ? 2.553 -2.691 11.914 1 98.56 80 LEU A CA 1
ATOM 633 C C . LEU A 1 80 ? 2.023 -1.308 12.273 1 98.56 80 LEU A C 1
ATOM 635 O O . LEU A 1 80 ? 0.869 -0.984 11.984 1 98.56 80 LEU A O 1
ATOM 639 N N . ASP A 1 81 ? 2.891 -0.52 12.945 1 98.69 81 ASP A N 1
ATOM 640 C CA . ASP A 1 81 ? 2.518 0.852 13.273 1 98.69 81 ASP A CA 1
ATOM 641 C C . ASP A 1 81 ? 2.133 1.635 12.023 1 98.69 81 ASP A C 1
ATOM 643 O O . ASP A 1 81 ? 1.183 2.42 12.047 1 98.69 81 ASP A O 1
ATOM 647 N N . HIS A 1 82 ? 2.871 1.432 10.914 1 98.81 82 HIS A N 1
ATOM 648 C CA . HIS A 1 82 ? 2.582 2.068 9.633 1 98.81 82 HIS A CA 1
ATOM 649 C C . HIS A 1 82 ? 1.194 1.684 9.133 1 98.81 82 HIS A C 1
ATOM 651 O O . HIS A 1 82 ? 0.407 2.551 8.742 1 98.81 82 HIS A O 1
ATOM 657 N N . GLY A 1 83 ? 0.907 0.392 9.156 1 98.69 83 GLY A N 1
ATOM 658 C CA . GLY A 1 83 ? -0.401 -0.076 8.727 1 98.69 83 GLY A CA 1
ATOM 659 C C . GLY A 1 83 ? -1.536 0.459 9.578 1 98.69 83 GLY A C 1
ATOM 660 O O . GLY A 1 83 ? -2.594 0.82 9.055 1 98.69 83 GLY A O 1
ATOM 661 N N . ARG A 1 84 ? -1.335 0.507 10.82 1 98.75 84 ARG A N 1
ATOM 662 C CA . ARG A 1 84 ? -2.355 1.01 11.734 1 98.75 84 ARG A CA 1
ATOM 663 C C . ARG A 1 84 ? -2.578 2.506 11.539 1 98.75 84 ARG A C 1
ATOM 665 O O . ARG A 1 84 ? -3.715 2.979 11.57 1 98.75 84 ARG A O 1
ATOM 672 N N . LEU A 1 85 ? -1.495 3.217 11.398 1 98.88 85 LEU A N 1
ATOM 673 C CA . LEU A 1 85 ? -1.652 4.648 11.164 1 98.88 85 LEU A CA 1
ATOM 674 C C . LEU A 1 85 ? -2.322 4.91 9.82 1 98.88 85 LEU A C 1
ATOM 676 O O . LEU A 1 85 ? -3.102 5.855 9.688 1 98.88 85 LEU A O 1
ATOM 680 N N . LYS A 1 86 ? -1.98 4.117 8.805 1 98.81 86 LYS A N 1
ATOM 681 C CA . LYS A 1 86 ? -2.709 4.188 7.543 1 98.81 86 LYS A CA 1
ATOM 682 C C . LYS A 1 86 ? -4.207 3.982 7.758 1 98.81 86 LYS A C 1
ATOM 684 O O . LYS A 1 86 ? -5.023 4.734 7.227 1 98.81 86 LYS A O 1
ATOM 689 N N . ALA A 1 87 ? -4.582 2.994 8.57 1 98.81 87 ALA A N 1
ATOM 690 C CA . ALA A 1 87 ? -5.988 2.75 8.891 1 98.81 87 ALA A CA 1
ATOM 691 C C . ALA A 1 87 ? -6.617 3.971 9.555 1 98.81 87 ALA A C 1
ATOM 693 O O . ALA A 1 87 ? -7.727 4.379 9.203 1 98.81 87 ALA A O 1
ATOM 694 N N . ALA A 1 88 ? -5.922 4.52 10.477 1 98.81 88 ALA A N 1
ATOM 695 C CA . ALA A 1 88 ? -6.422 5.707 11.172 1 98.81 88 ALA A CA 1
ATOM 696 C C . ALA A 1 88 ? -6.574 6.879 10.211 1 98.81 88 ALA A C 1
ATOM 698 O O . ALA A 1 88 ? -7.496 7.691 10.352 1 98.81 88 ALA A O 1
ATOM 699 N N . THR A 1 89 ? -5.641 7.02 9.25 1 98.81 89 THR A N 1
ATOM 700 C CA . THR A 1 89 ? -5.699 8.086 8.258 1 98.81 89 THR A CA 1
ATOM 701 C C . THR A 1 89 ? -6.934 7.934 7.375 1 98.81 89 THR A C 1
ATOM 703 O O . THR A 1 89 ? -7.641 8.906 7.117 1 98.81 89 THR A O 1
ATOM 706 N N . LEU A 1 90 ? -7.172 6.723 6.934 1 98.5 90 LEU A N 1
ATOM 707 C CA . LEU A 1 90 ? -8.367 6.438 6.148 1 98.5 90 LEU A CA 1
ATOM 708 C C . LEU A 1 90 ? -9.625 6.82 6.918 1 98.5 90 LEU A C 1
ATOM 710 O O . LEU A 1 90 ? -10.508 7.496 6.383 1 98.5 90 LEU A O 1
ATOM 714 N N . ALA A 1 91 ? -9.688 6.422 8.141 1 98.62 91 ALA A N 1
ATOM 715 C CA . ALA A 1 91 ? -10.852 6.691 8.977 1 98.62 91 ALA A CA 1
ATOM 716 C C . ALA A 1 91 ? -11.039 8.195 9.195 1 98.62 91 ALA A C 1
ATOM 718 O O . ALA A 1 91 ? -12.156 8.711 9.102 1 98.62 91 ALA A O 1
ATOM 719 N N . ALA A 1 92 ? -9.961 8.852 9.492 1 98.69 92 ALA A N 1
ATOM 720 C CA . ALA A 1 92 ? -10.023 10.297 9.711 1 98.69 92 ALA A CA 1
ATOM 721 C C . ALA A 1 92 ? -10.484 11.023 8.453 1 98.69 92 ALA A C 1
ATOM 723 O O . ALA A 1 92 ? -11.305 11.938 8.523 1 98.69 92 ALA A O 1
ATOM 724 N N . ALA A 1 93 ? -9.945 10.656 7.312 1 97.69 93 ALA A N 1
ATOM 725 C CA . ALA A 1 93 ? -10.336 11.281 6.051 1 97.69 93 ALA A CA 1
ATOM 726 C C . ALA A 1 93 ? -11.82 11.07 5.773 1 97.69 93 ALA A C 1
ATOM 728 O O . ALA A 1 93 ? -12.508 11.984 5.297 1 97.69 93 ALA A O 1
ATOM 729 N N . ARG A 1 94 ? -12.32 9.859 6.027 1 97.44 94 ARG A N 1
ATOM 730 C CA . ARG A 1 94 ? -13.75 9.602 5.852 1 97.44 94 ARG A CA 1
ATOM 731 C C . ARG A 1 94 ? -14.586 10.508 6.754 1 97.44 94 ARG A C 1
ATOM 733 O O . ARG A 1 94 ? -15.609 11.039 6.324 1 97.44 94 ARG A O 1
ATOM 740 N N . ARG A 1 95 ? -14.148 10.664 7.918 1 97.31 95 ARG A N 1
ATOM 741 C CA . ARG A 1 95 ? -14.875 11.469 8.898 1 97.31 95 ARG A CA 1
ATOM 742 C C . ARG A 1 95 ? -14.82 12.953 8.531 1 97.31 95 ARG A C 1
ATOM 744 O O . ARG A 1 95 ? -15.812 13.664 8.672 1 97.31 95 ARG A O 1
ATOM 751 N N . GLY A 1 96 ? -13.727 13.383 8.125 1 96.19 96 GLY A N 1
ATOM 752 C CA . GLY A 1 96 ? -13.484 14.812 8.016 1 96.19 96 GLY A CA 1
ATOM 753 C C . GLY A 1 96 ? -13.633 15.344 6.602 1 96.19 96 GLY A C 1
ATOM 754 O O . GLY A 1 96 ? -13.914 16.531 6.406 1 96.19 96 GLY A O 1
ATOM 755 N N . ILE A 1 97 ? -13.359 14.555 5.586 1 92.81 97 ILE A N 1
ATOM 756 C CA . ILE A 1 97 ? -13.305 14.984 4.191 1 92.81 97 ILE A CA 1
ATOM 757 C C . ILE A 1 97 ? -14.445 14.336 3.408 1 92.81 97 ILE A C 1
ATOM 759 O O . ILE A 1 97 ? -14.984 14.938 2.477 1 92.81 97 ILE A O 1
ATOM 763 N N . GLY A 1 98 ? -14.805 13.133 3.744 1 94.44 98 GLY A N 1
ATOM 764 C CA . GLY A 1 98 ? -15.961 12.438 3.199 1 94.44 98 GLY A CA 1
ATOM 765 C C . GLY A 1 98 ? -15.766 11.977 1.767 1 94.44 98 GLY A C 1
ATOM 766 O O . GLY A 1 98 ? -16.594 12.25 0.9 1 94.44 98 GLY A O 1
ATOM 767 N N . PRO A 1 99 ? -14.656 11.328 1.458 1 94.56 99 PRO A N 1
ATOM 768 C CA . PRO A 1 99 ? -14.477 10.789 0.107 1 94.56 99 PRO A CA 1
ATOM 769 C C . PRO A 1 99 ? -15.32 9.539 -0.143 1 94.56 99 PRO A C 1
ATOM 771 O O . PRO A 1 99 ? -15.891 8.977 0.796 1 94.56 99 PRO A O 1
ATOM 774 N N . GLU A 1 100 ? -15.453 9.133 -1.443 1 94 100 GLU A N 1
ATOM 775 C CA . GLU A 1 100 ? -16.188 7.934 -1.836 1 94 100 GLU A CA 1
ATOM 776 C C . GLU A 1 100 ? -15.25 6.734 -1.974 1 94 100 GLU A C 1
ATOM 778 O O . GLU A 1 100 ? -15.703 5.594 -2.08 1 94 100 GLU A O 1
ATOM 783 N N . GLY A 1 101 ? -13.992 7.012 -1.963 1 94.06 101 GLY A N 1
ATOM 784 C CA . GLY A 1 101 ? -12.977 5.977 -2.074 1 94.06 101 GLY A CA 1
ATOM 785 C C . GLY A 1 101 ? -11.57 6.496 -1.839 1 94.06 101 GLY A C 1
ATOM 786 O O . GLY A 1 101 ? -11.383 7.648 -1.443 1 94.06 101 GLY A O 1
ATOM 787 N N . PHE A 1 102 ? -10.609 5.613 -1.975 1 93.81 102 PHE A N 1
ATOM 788 C CA . PHE A 1 102 ? -9.203 5.973 -1.82 1 93.81 102 PHE A CA 1
ATOM 789 C C . PHE A 1 102 ? -8.328 5.191 -2.799 1 93.81 102 PHE A C 1
ATOM 791 O O . PHE A 1 102 ? -8.594 4.02 -3.07 1 93.81 102 PHE A O 1
ATOM 798 N N . ASN A 1 103 ? -7.332 5.809 -3.318 1 92.19 103 ASN A N 1
ATOM 799 C CA . ASN A 1 103 ? -6.121 5.125 -3.756 1 92.19 103 ASN A CA 1
ATOM 800 C C . ASN A 1 103 ? -4.996 5.27 -2.732 1 92.19 103 ASN A C 1
ATOM 802 O O . ASN A 1 103 ? -4.68 6.379 -2.305 1 92.19 103 ASN A O 1
ATOM 806 N N . THR A 1 104 ? -4.445 4.16 -2.256 1 95.44 104 THR A N 1
ATOM 807 C CA . THR A 1 104 ? -3.311 4.199 -1.342 1 95.44 104 THR A CA 1
ATOM 808 C C . THR A 1 104 ? -2.162 3.344 -1.87 1 95.44 104 THR A C 1
ATOM 810 O O . THR A 1 104 ? -2.383 2.242 -2.375 1 95.44 104 THR A O 1
ATOM 813 N N . GLY A 1 105 ? -0.954 3.936 -1.859 1 95.06 105 GLY A N 1
ATOM 814 C CA . GLY A 1 105 ? 0.173 3.186 -2.389 1 95.06 105 GLY A CA 1
ATOM 815 C C . GLY A 1 105 ? 1.493 3.922 -2.264 1 95.06 105 GLY A C 1
ATOM 816 O O . GLY A 1 105 ? 1.553 5.004 -1.675 1 95.06 105 GLY A O 1
ATOM 817 N N . LEU A 1 106 ? 2.582 3.293 -2.65 1 93.62 106 LEU A N 1
ATOM 818 C CA . LEU A 1 106 ? 3.914 3.889 -2.617 1 93.62 106 LEU A CA 1
ATOM 819 C C . LEU A 1 106 ? 4.715 3.498 -3.855 1 93.62 106 LEU A C 1
ATOM 821 O O . LEU A 1 106 ? 4.422 2.486 -4.496 1 93.62 106 LEU A O 1
ATOM 825 N N . ASN A 1 107 ? 5.57 4.328 -4.238 1 91.5 107 ASN A N 1
ATOM 826 C CA . ASN A 1 107 ? 6.539 4.117 -5.309 1 91.5 107 ASN A CA 1
ATOM 827 C C . ASN A 1 107 ? 7.914 3.746 -4.762 1 91.5 107 ASN A C 1
ATOM 829 O O . ASN A 1 107 ? 8.461 4.461 -3.922 1 91.5 107 ASN A O 1
ATOM 833 N N . LEU A 1 108 ? 8.438 2.611 -5.242 1 93.75 108 LEU A N 1
ATOM 834 C CA . LEU A 1 108 ? 9.742 2.135 -4.793 1 93.75 108 LEU A CA 1
ATOM 835 C C . LEU A 1 108 ? 10.727 2.068 -5.957 1 93.75 108 LEU A C 1
ATOM 837 O O . LEU A 1 108 ? 10.391 1.561 -7.027 1 93.75 108 LEU A O 1
ATOM 841 N N . GLY A 1 109 ? 11.992 2.457 -5.871 1 89.19 109 GLY A N 1
ATOM 842 C CA . GLY A 1 109 ? 13.008 2.332 -6.902 1 89.19 109 GLY A CA 1
ATOM 843 C C . GLY A 1 109 ? 13.172 3.594 -7.73 1 89.19 109 GLY A C 1
ATOM 844 O O . GLY A 1 109 ? 13.477 3.525 -8.922 1 89.19 109 GLY A O 1
ATOM 845 N N . GLY A 1 110 ? 13.023 4.77 -7.164 1 82.25 110 GLY A N 1
ATOM 846 C CA . GLY A 1 110 ? 13.344 6.047 -7.777 1 82.25 110 GLY A CA 1
ATOM 847 C C . GLY A 1 110 ? 12.523 6.336 -9.023 1 82.25 110 GLY A C 1
ATOM 848 O O . GLY A 1 110 ? 11.312 6.109 -9.039 1 82.25 110 GLY A O 1
ATOM 849 N N . ALA A 1 111 ? 13.242 6.762 -10.109 1 76.62 111 ALA A N 1
ATOM 850 C CA . ALA A 1 111 ? 12.602 7.289 -11.312 1 76.62 111 ALA A CA 1
ATOM 851 C C . ALA A 1 111 ? 11.836 6.199 -12.047 1 76.62 111 ALA A C 1
ATOM 853 O O . ALA A 1 111 ? 10.781 6.461 -12.633 1 76.62 111 ALA A O 1
ATOM 854 N N . ALA A 1 112 ? 12.289 5.07 -12.039 1 79.94 112 ALA A N 1
ATOM 855 C CA . ALA A 1 112 ? 11.641 3.969 -12.758 1 79.94 112 ALA A CA 1
ATOM 856 C C . ALA A 1 112 ? 10.211 3.768 -12.273 1 79.94 112 ALA A C 1
ATOM 858 O O . ALA A 1 112 ? 9.344 3.352 -13.047 1 79.94 112 ALA A O 1
ATOM 859 N N . ALA A 1 113 ? 9.969 4.09 -11.016 1 83.12 113 ALA A N 1
ATOM 860 C CA . ALA A 1 113 ? 8.648 3.881 -10.422 1 83.12 113 ALA A CA 1
ATOM 861 C C . ALA A 1 113 ? 7.938 5.211 -10.188 1 83.12 113 ALA A C 1
ATOM 863 O O . ALA A 1 113 ? 6.879 5.254 -9.555 1 83.12 113 ALA A O 1
ATOM 864 N N . GLY A 1 114 ? 8.594 6.262 -10.703 1 78.56 114 GLY A N 1
ATOM 865 C CA . GLY A 1 114 ? 7.969 7.57 -10.562 1 78.56 114 GLY A CA 1
ATOM 866 C C . GLY A 1 114 ? 8.273 8.234 -9.227 1 78.56 114 GLY A C 1
ATOM 867 O O . GLY A 1 114 ? 7.578 9.164 -8.82 1 78.56 114 GLY A O 1
ATOM 868 N N . GLY A 1 115 ? 9.219 7.641 -8.539 1 77.62 115 GLY A N 1
ATOM 869 C CA . GLY A 1 115 ? 9.602 8.242 -7.273 1 77.62 115 GLY A CA 1
ATOM 870 C C . GLY A 1 115 ? 10.711 9.273 -7.414 1 77.62 115 GLY A C 1
ATOM 871 O O . GLY A 1 115 ? 11.516 9.195 -8.336 1 77.62 115 GLY A O 1
ATOM 872 N N . SER A 1 116 ? 10.625 10.273 -6.477 1 79 116 SER A N 1
ATOM 873 C CA . SER A 1 116 ? 11.672 11.281 -6.516 1 79 116 SER A CA 1
ATOM 874 C C . SER A 1 116 ? 12.336 11.438 -5.152 1 79 116 SER A C 1
ATOM 876 O O . SER A 1 116 ? 13.453 11.961 -5.055 1 79 116 SER A O 1
ATOM 878 N N . ILE A 1 117 ? 11.695 11.078 -4.109 1 87.69 117 ILE A N 1
ATOM 879 C CA . ILE A 1 117 ? 12.211 11.188 -2.75 1 87.69 117 ILE A CA 1
ATOM 880 C C . ILE A 1 117 ? 12.516 9.797 -2.197 1 87.69 117 ILE A C 1
ATOM 882 O O . ILE A 1 117 ? 11.664 8.906 -2.225 1 87.69 117 ILE A O 1
ATOM 886 N N . ASP A 1 118 ? 13.789 9.633 -1.754 1 91.81 118 ASP A N 1
ATOM 887 C CA . ASP A 1 118 ? 14.25 8.32 -1.312 1 91.81 118 ASP A CA 1
ATOM 888 C C . ASP A 1 118 ? 13.883 8.078 0.15 1 91.81 118 ASP A C 1
ATOM 890 O O . ASP A 1 118 ? 14.734 7.684 0.95 1 91.81 118 ASP A O 1
ATOM 894 N N . HIS A 1 119 ? 12.844 8.445 0.645 1 96.56 119 HIS A N 1
ATOM 895 C CA . HIS A 1 119 ? 12.227 8.156 1.934 1 96.56 119 HIS A CA 1
ATOM 896 C C . HIS A 1 119 ? 10.82 7.598 1.758 1 96.56 119 HIS A C 1
ATOM 898 O O . HIS A 1 119 ? 9.938 8.273 1.22 1 96.56 119 HIS A O 1
ATOM 904 N N . LEU A 1 120 ? 10.727 6.402 2.195 1 97.25 120 LEU A N 1
ATOM 905 C CA . LEU A 1 120 ? 9.484 5.66 2.006 1 97.25 120 LEU A CA 1
ATOM 906 C C . LEU A 1 120 ? 8.289 6.48 2.471 1 97.25 120 LEU A C 1
ATOM 908 O O . LEU A 1 120 ? 8.32 7.078 3.551 1 97.25 120 LEU A O 1
ATOM 912 N N . HIS A 1 121 ? 7.258 6.602 1.654 1 96.31 121 HIS A N 1
ATOM 913 C CA . HIS A 1 121 ? 6.02 7.277 2.02 1 96.31 121 HIS A CA 1
ATOM 914 C C . HIS A 1 121 ? 4.828 6.688 1.271 1 96.31 121 HIS A C 1
ATOM 916 O O . HIS A 1 121 ? 4.875 6.527 0.05 1 96.31 121 HIS A O 1
ATOM 922 N N . THR A 1 122 ? 3.83 6.32 1.997 1 96.88 122 THR A N 1
ATOM 923 C CA . THR A 1 122 ? 2.594 5.781 1.441 1 96.88 122 THR A CA 1
ATOM 924 C C . THR A 1 122 ? 1.575 6.895 1.207 1 96.88 122 THR A C 1
ATOM 926 O O . THR A 1 122 ? 1.153 7.566 2.15 1 96.88 122 THR A O 1
ATOM 929 N N . HIS A 1 123 ? 1.186 7.031 -0.029 1 95.56 123 HIS A N 1
ATOM 930 C CA . HIS A 1 123 ? 0.151 7.996 -0.38 1 95.56 123 HIS A CA 1
ATOM 931 C C . HIS A 1 123 ? -1.234 7.484 -0.004 1 95.56 123 HIS A C 1
ATOM 933 O O . HIS A 1 123 ? -1.538 6.305 -0.201 1 95.56 123 HIS A O 1
ATOM 939 N N . VAL A 1 124 ? -1.993 8.281 0.553 1 96.5 124 VAL A N 1
ATOM 940 C CA . VAL A 1 124 ? -3.424 8.086 0.771 1 96.5 124 VAL A CA 1
ATOM 941 C C . VAL A 1 124 ? -4.207 9.188 0.057 1 96.5 124 VAL A C 1
ATOM 943 O O . VAL A 1 124 ? -4.266 10.328 0.529 1 96.5 124 VAL A O 1
ATOM 946 N N . VAL A 1 125 ? -4.859 8.82 -1.061 1 92.56 125 VAL A N 1
ATOM 947 C CA . VAL A 1 125 ? -5.484 9.812 -1.927 1 92.56 125 VAL A CA 1
ATOM 948 C C . VAL A 1 125 ? -7 9.609 -1.943 1 92.56 125 VAL A C 1
ATOM 950 O O . VAL A 1 125 ? -7.492 8.641 -2.521 1 92.56 125 VAL A O 1
ATOM 953 N N . PRO A 1 126 ? -7.75 10.508 -1.327 1 93.81 126 PRO A N 1
ATOM 954 C CA . PRO A 1 126 ? -9.211 10.438 -1.428 1 93.81 126 PRO A CA 1
ATOM 955 C C . PRO A 1 126 ? -9.711 10.539 -2.867 1 93.81 126 PRO A C 1
ATOM 957 O O . PRO A 1 126 ? -9.125 11.266 -3.674 1 93.81 126 PRO A O 1
ATOM 960 N N . ARG A 1 127 ? -10.766 9.797 -3.139 1 91.06 127 ARG A N 1
ATOM 961 C CA . ARG A 1 127 ? -11.328 9.758 -4.484 1 91.06 127 ARG A CA 1
ATOM 962 C C . ARG A 1 127 ? -12.836 9.961 -4.457 1 91.06 127 ARG A C 1
ATOM 964 O O . ARG A 1 127 ? -13.508 9.562 -3.502 1 91.06 127 ARG A O 1
ATOM 971 N N . TRP A 1 128 ? -13.352 10.57 -5.5 1 89.81 128 TRP A N 1
ATOM 972 C CA . TRP A 1 128 ? -14.773 10.742 -5.754 1 89.81 128 TRP A CA 1
ATOM 973 C C . TRP A 1 128 ? -15.133 10.32 -7.18 1 89.81 128 TRP A C 1
ATOM 975 O O . TRP A 1 128 ? -14.297 10.398 -8.078 1 89.81 128 TRP A O 1
ATOM 985 N N . GLU A 1 129 ? -16.359 9.789 -7.297 1 84.5 129 GLU A N 1
ATOM 986 C CA . GLU A 1 129 ? -16.797 9.484 -8.656 1 84.5 129 GLU A CA 1
ATOM 987 C C . GLU A 1 129 ? -16.641 10.695 -9.57 1 84.5 129 GLU A C 1
ATOM 989 O O . GLU A 1 129 ? -17.062 11.797 -9.227 1 84.5 129 GLU A O 1
ATOM 994 N N . GLY A 1 130 ? -15.992 10.438 -10.703 1 77.12 130 GLY A N 1
ATOM 995 C CA . GLY A 1 130 ? -15.867 11.492 -11.695 1 77.12 130 GLY A CA 1
ATOM 996 C C . GLY A 1 130 ? -14.648 12.367 -11.477 1 77.12 130 GLY A C 1
ATOM 997 O O . GLY A 1 130 ? -14.375 13.266 -12.273 1 77.12 130 GLY A O 1
ATOM 998 N N . ASP A 1 131 ? -14.023 12.094 -10.312 1 73.88 131 ASP A N 1
ATOM 999 C CA . ASP A 1 131 ? -12.836 12.93 -10.148 1 73.88 131 ASP A CA 1
ATOM 1000 C C . ASP A 1 131 ? -11.719 12.492 -11.094 1 73.88 131 ASP A C 1
ATOM 1002 O O . ASP A 1 131 ? -11.664 11.328 -11.5 1 73.88 131 ASP A O 1
ATOM 1006 N N . THR A 1 132 ? -11.641 12.828 -12.422 1 56.97 132 THR A N 1
ATOM 1007 C CA . THR A 1 132 ? -10.812 12.391 -13.539 1 56.97 132 THR A CA 1
ATOM 1008 C C . THR A 1 132 ? -9.344 12.367 -13.141 1 56.97 132 THR A C 1
ATOM 1010 O O . THR A 1 132 ? -8.5 11.844 -13.875 1 56.97 132 THR A O 1
ATOM 1013 N N . ASN A 1 133 ? -8.891 12.625 -12.094 1 46.34 133 ASN A N 1
ATOM 1014 C CA . ASN A 1 133 ? -7.445 12.828 -12.117 1 46.34 133 ASN A CA 1
ATOM 1015 C C . ASN A 1 133 ? -6.695 11.508 -11.938 1 46.34 133 ASN A C 1
ATOM 1017 O O . ASN A 1 133 ? -6.234 11.195 -10.844 1 46.34 133 ASN A O 1
ATOM 1021 N N . PHE A 1 134 ? -7.277 10.391 -12.445 1 41.09 134 PHE A N 1
ATOM 1022 C CA . PHE A 1 134 ? -6.16 9.461 -12.328 1 41.09 134 PHE A CA 1
ATOM 1023 C C . PHE A 1 134 ? -4.871 10.102 -12.836 1 41.09 134 PHE A C 1
ATOM 1025 O O . PHE A 1 134 ? -4.512 9.945 -14 1 41.09 134 PHE A O 1
ATOM 1032 N N . MET A 1 135 ? -4.676 11.367 -12.922 1 33.59 135 MET A N 1
ATOM 1033 C CA . MET A 1 135 ? -3.371 11.812 -13.406 1 33.59 135 MET A CA 1
ATOM 1034 C C . MET A 1 135 ? -2.246 11.031 -12.734 1 33.59 135 MET A C 1
ATOM 1036 O O . MET A 1 135 ? -2.23 10.898 -11.508 1 33.59 135 MET A O 1
ATOM 1040 N N . PRO A 1 136 ? -1.731 10.125 -13.375 1 34 136 PRO A N 1
ATOM 1041 C CA . PRO A 1 136 ? -0.433 9.812 -12.773 1 34 136 PRO A CA 1
ATOM 1042 C C . PRO A 1 136 ? 0.161 10.984 -11.992 1 34 136 PRO A C 1
ATOM 1044 O O . PRO A 1 136 ? -0.104 12.141 -12.32 1 34 136 PRO A O 1
ATOM 1047 N N . VAL A 1 137 ? 0.239 10.891 -10.711 1 34 137 VAL A N 1
ATOM 1048 C CA . VAL A 1 137 ? 0.765 11.984 -9.898 1 34 137 VAL A CA 1
ATOM 1049 C C . VAL A 1 137 ? 1.727 12.836 -10.727 1 34 137 VAL A C 1
ATOM 1051 O O . VAL A 1 137 ? 2.547 13.57 -10.172 1 34 137 VAL A O 1
ATOM 1054 N N . VAL A 1 138 ? 1.783 12.625 -12.031 1 30 138 VAL A N 1
ATOM 1055 C CA . VAL A 1 138 ? 2.803 13.461 -12.656 1 30 138 VAL A CA 1
ATOM 1056 C C . VAL A 1 138 ? 2.291 14.891 -12.781 1 30 138 VAL A C 1
ATOM 1058 O O . VAL A 1 138 ? 3.045 15.797 -13.148 1 30 138 VAL A O 1
ATOM 1061 N N . GLY A 1 139 ? 1.123 15.148 -13.352 1 30.66 139 GLY A N 1
ATOM 1062 C CA . GLY A 1 139 ? 0.907 16.469 -13.922 1 30.66 139 GLY A CA 1
ATOM 1063 C C . GLY A 1 139 ? 0.703 17.547 -12.883 1 30.66 139 GLY A C 1
ATOM 1064 O O . GLY A 1 139 ? 0.421 17.25 -11.719 1 30.66 139 GLY A O 1
ATOM 1065 N N . ASP A 1 140 ? 1.201 18.844 -13.164 1 32.34 140 ASP A N 1
ATOM 1066 C CA . ASP A 1 140 ? 1.324 20.141 -12.5 1 32.34 140 ASP A CA 1
ATOM 1067 C C . ASP A 1 140 ? -0.045 20.672 -12.094 1 32.34 140 ASP A C 1
ATOM 1069 O O . ASP A 1 140 ? -0.583 21.578 -12.75 1 32.34 140 ASP A O 1
ATOM 1073 N N . THR A 1 141 ? -1.032 19.953 -11.883 1 35.25 141 THR A N 1
ATOM 1074 C CA . THR A 1 141 ? -2.193 20.781 -11.547 1 35.25 141 THR A CA 1
ATOM 1075 C C . THR A 1 141 ? -1.963 21.531 -10.242 1 35.25 141 THR A C 1
ATOM 1077 O O . THR A 1 141 ? -1.424 20.969 -9.281 1 35.25 141 THR A O 1
ATOM 1080 N N . LYS A 1 142 ? -2.217 22.875 -10.398 1 37.62 142 LYS A N 1
ATOM 1081 C CA . LYS A 1 142 ? -2.068 23.891 -9.367 1 37.62 142 LYS A CA 1
ATOM 1082 C C . LYS A 1 142 ? -2.84 23.516 -8.102 1 37.62 142 LYS A C 1
ATOM 1084 O O . LYS A 1 142 ? -4.023 23.172 -8.172 1 37.62 142 LYS A O 1
ATOM 1089 N N . VAL A 1 143 ? -2.191 23.125 -7.09 1 44.28 143 VAL A N 1
ATOM 1090 C CA . VAL A 1 143 ? -2.602 22.938 -5.703 1 44.28 143 VAL A CA 1
ATOM 1091 C C . VAL A 1 143 ? -3.166 24.25 -5.152 1 44.28 143 VAL A C 1
ATOM 1093 O O . VAL A 1 143 ? -2.566 25.312 -5.328 1 44.28 143 VAL A O 1
ATOM 1096 N N . ILE A 1 144 ? -4.504 24.5 -5.012 1 46.47 144 ILE A N 1
ATOM 1097 C CA . ILE A 1 144 ? -5.027 25.688 -4.344 1 46.47 144 ILE A CA 1
ATOM 1098 C C . ILE A 1 144 ? -4.648 25.656 -2.865 1 46.47 144 ILE A C 1
ATOM 1100 O O . ILE A 1 144 ? -5.051 24.75 -2.133 1 46.47 144 ILE A O 1
ATOM 1104 N N . VAL A 1 145 ? -3.648 26.5 -2.307 1 52.66 145 VAL A N 1
ATOM 1105 C CA . VAL A 1 145 ? -3.145 26.609 -0.942 1 52.66 145 VAL A CA 1
ATOM 1106 C C . VAL A 1 145 ? -4.312 26.625 0.042 1 52.66 145 VAL A C 1
ATOM 1108 O O . VAL A 1 145 ? -4.277 25.938 1.067 1 52.66 145 VAL A O 1
ATOM 1111 N N . GLU A 1 146 ? -5.402 27.562 -0.058 1 56.91 146 GLU A N 1
ATOM 1112 C CA . GLU A 1 146 ? -6.559 27.625 0.83 1 56.91 146 GLU A CA 1
ATOM 1113 C C . GLU A 1 146 ? -7.191 26.25 0.996 1 56.91 146 GLU A C 1
ATOM 1115 O O . GLU A 1 146 ? -7.652 25.891 2.084 1 56.91 146 GLU A O 1
ATOM 1120 N N . ALA A 1 147 ? -6.988 25.562 0.019 1 74.12 147 ALA A N 1
ATOM 1121 C CA . ALA A 1 147 ? -7.598 24.25 0.044 1 74.12 147 ALA A CA 1
ATOM 1122 C C . ALA A 1 147 ? -6.789 23.281 0.915 1 74.12 147 ALA A C 1
ATOM 1124 O O . ALA A 1 147 ? -7.355 22.516 1.688 1 74.12 147 ALA A O 1
ATOM 1125 N N . VAL A 1 148 ? -5.516 23.656 1.047 1 84.12 148 VAL A N 1
ATOM 1126 C CA . VAL A 1 148 ? -4.664 22.781 1.835 1 84.12 148 VAL A CA 1
ATOM 1127 C C . VAL A 1 148 ? -4.828 23.094 3.32 1 84.12 148 VAL A C 1
ATOM 1129 O O . VAL A 1 148 ? -4.922 22.172 4.145 1 84.12 148 VAL A O 1
ATOM 1132 N N . ASP A 1 149 ? -4.953 24.438 3.66 1 85.81 149 ASP A N 1
ATOM 1133 C CA . ASP A 1 149 ? -5.125 24.844 5.051 1 85.81 149 ASP A CA 1
ATOM 1134 C C . ASP A 1 149 ? -6.438 24.312 5.621 1 85.81 149 ASP A C 1
ATOM 1136 O O . ASP A 1 149 ? -6.469 23.781 6.738 1 85.81 149 ASP A O 1
ATOM 1140 N N . ARG A 1 150 ? -7.473 24.516 4.875 1 89 150 ARG A N 1
ATOM 1141 C CA . ARG A 1 150 ? -8.773 24.031 5.324 1 89 150 ARG A CA 1
ATOM 1142 C C . ARG A 1 150 ? -8.781 22.516 5.473 1 89 150 ARG A C 1
ATOM 1144 O O . ARG A 1 150 ? -9.312 21.984 6.449 1 89 150 ARG A O 1
ATOM 1151 N N . THR A 1 151 ? -8.203 21.922 4.527 1 92.44 151 THR A N 1
ATOM 1152 C CA . THR A 1 151 ? -8.133 20.469 4.582 1 92.44 151 THR A CA 1
ATOM 1153 C C . THR A 1 151 ? -7.305 20 5.781 1 92.44 151 THR A C 1
ATOM 1155 O O . THR A 1 151 ? -7.625 19 6.414 1 92.44 151 THR A O 1
ATOM 1158 N N . TYR A 1 152 ? -6.234 20.766 6.035 1 95.56 152 TYR A N 1
ATOM 1159 C CA . TYR A 1 152 ? -5.434 20.469 7.219 1 95.56 152 TYR A CA 1
ATOM 1160 C C . TYR A 1 152 ? -6.285 20.5 8.477 1 95.56 152 TYR A C 1
ATOM 1162 O O . TYR A 1 152 ? -6.242 19.562 9.289 1 95.56 152 TYR A O 1
ATOM 1170 N N . GLU A 1 153 ? -7.066 21.547 8.656 1 95.62 153 GLU A N 1
ATOM 1171 C CA . GLU A 1 153 ? -7.902 21.703 9.844 1 95.62 153 GLU A CA 1
ATOM 1172 C C . GLU A 1 153 ? -8.922 20.578 9.953 1 95.62 153 GLU A C 1
ATOM 1174 O O . GLU A 1 153 ? -9.102 20 11.031 1 95.62 153 GLU A O 1
ATOM 1179 N N . HIS A 1 154 ? -9.539 20.25 8.859 1 96.12 154 HIS A N 1
ATOM 1180 C CA . HIS A 1 154 ? -10.547 19.188 8.852 1 96.12 154 HIS A CA 1
ATOM 1181 C C . HIS A 1 154 ? -9.93 17.844 9.211 1 96.12 154 HIS A C 1
ATOM 1183 O O . HIS A 1 154 ? -10.477 17.094 10.023 1 96.12 154 HIS A O 1
ATOM 1189 N N . LEU A 1 155 ? -8.82 17.562 8.594 1 97.62 155 LEU A N 1
ATOM 1190 C CA . LEU A 1 155 ? -8.164 16.281 8.852 1 97.62 155 LEU A CA 1
ATOM 1191 C C . LEU A 1 155 ? -7.637 16.219 10.289 1 97.62 155 LEU A C 1
ATOM 1193 O O . LEU A 1 155 ? -7.75 15.188 10.953 1 97.62 155 LEU A O 1
ATOM 1197 N N . HIS A 1 156 ? -7.023 17.328 10.727 1 98.56 156 HIS A N 1
ATOM 1198 C CA . HIS A 1 156 ? -6.551 17.391 12.109 1 98.56 156 HIS A CA 1
ATOM 1199 C C . HIS A 1 156 ? -7.68 17.109 13.094 1 98.56 156 HIS A C 1
ATOM 1201 O O . HIS A 1 156 ? -7.531 16.266 13.984 1 98.56 156 HIS A O 1
ATOM 1207 N N . GLU A 1 157 ? -8.766 17.812 12.914 1 98.5 157 GLU A N 1
ATOM 1208 C CA . GLU A 1 157 ? -9.922 17.609 13.781 1 98.5 157 GLU A CA 1
ATOM 1209 C C . GLU A 1 157 ? -10.43 16.172 13.711 1 98.5 157 GLU A C 1
ATOM 1211 O O . GLU A 1 157 ? -10.797 15.586 14.727 1 98.5 157 GLU A O 1
ATOM 1216 N N . ALA A 1 158 ? -10.492 15.672 12.578 1 98.75 158 ALA A N 1
ATOM 1217 C CA . ALA A 1 158 ? -10.977 14.312 12.367 1 98.75 158 ALA A CA 1
ATOM 1218 C C . ALA A 1 158 ? -10.07 13.297 13.062 1 98.75 158 ALA A C 1
ATOM 1220 O O . ALA A 1 158 ? -10.555 12.312 13.633 1 98.75 158 ALA A O 1
ATOM 1221 N N . PHE A 1 159 ? -8.727 13.453 12.953 1 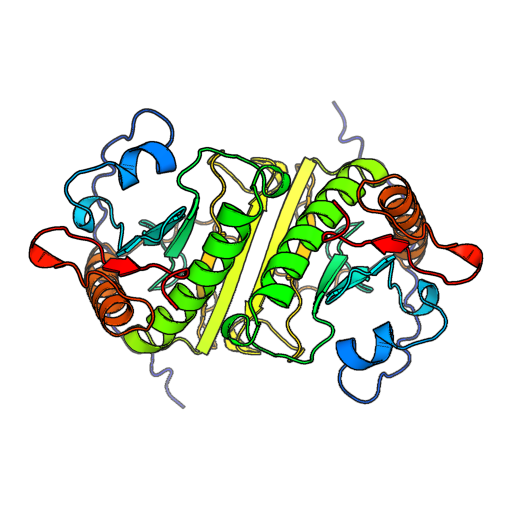98.75 159 PHE A N 1
ATOM 1222 C CA . PHE A 1 159 ? -7.805 12.594 13.688 1 98.75 159 PHE A CA 1
ATOM 1223 C C . PHE A 1 159 ? -8.055 12.688 15.188 1 98.75 159 PHE A C 1
ATOM 1225 O O . PHE A 1 159 ? -8.086 11.672 15.883 1 98.75 159 PHE A O 1
ATOM 1232 N N . ALA A 1 160 ? -8.203 13.906 15.648 1 98.75 160 ALA A N 1
ATOM 1233 C CA . ALA A 1 160 ? -8.359 14.148 17.078 1 98.75 160 ALA A CA 1
ATOM 1234 C C . ALA A 1 160 ? -9.617 13.477 17.609 1 98.75 160 ALA A C 1
ATOM 1236 O O . ALA A 1 160 ? -9.688 13.125 18.797 1 98.75 160 ALA A O 1
ATOM 1237 N N . ALA A 1 161 ? -10.586 13.273 16.797 1 98.44 161 ALA A N 1
ATOM 1238 C CA . ALA A 1 161 ? -11.859 12.688 17.188 1 98.44 161 ALA A CA 1
ATOM 1239 C C . ALA A 1 161 ? -11.836 11.164 17.047 1 98.44 161 ALA A C 1
ATOM 1241 O O . ALA A 1 161 ? -12.828 10.492 17.344 1 98.44 161 ALA A O 1
ATOM 1242 N N . GLY A 1 162 ? -10.711 10.656 16.641 1 97.62 162 GLY A N 1
ATOM 1243 C CA . GLY A 1 162 ? -10.641 9.242 16.312 1 97.62 162 GLY A CA 1
ATOM 1244 C C . GLY A 1 162 ? -10.227 8.383 17.5 1 97.62 162 GLY A C 1
ATOM 1245 O O . GLY A 1 162 ? -10.18 8.859 18.641 1 97.62 162 GLY A O 1
ATOM 1246 N N . GLU A 1 163 ? -9.992 7.137 17.156 1 95.56 163 GLU A N 1
ATOM 1247 C CA . GLU A 1 163 ? -9.57 6.164 18.156 1 95.56 163 GLU A CA 1
ATOM 1248 C C . GLU A 1 163 ? -8.055 6.199 18.359 1 95.56 163 GLU A C 1
ATOM 1250 O O . GLU A 1 163 ? -7.328 6.703 17.5 1 95.56 163 GLU A O 1
ATOM 1255 N N . TYR A 1 164 ? -7.52 5.84 19.531 1 97.75 164 TYR A N 1
ATOM 1256 C CA . TYR A 1 164 ? -6.117 5.625 19.859 1 97.75 164 TYR A CA 1
ATOM 1257 C C . TYR A 1 164 ? -5.402 6.949 20.109 1 97.75 164 TYR A C 1
ATOM 1259 O O . TYR A 1 164 ? -4.172 7.004 20.125 1 97.75 164 TYR A O 1
ATOM 1267 N N . VAL A 1 165 ? -6.199 8.023 20.141 1 98.56 165 VAL A N 1
ATOM 1268 C CA . VAL A 1 165 ? -5.621 9.344 20.391 1 98.56 165 VAL A CA 1
ATOM 1269 C C . VAL A 1 165 ? -5.117 9.422 21.828 1 98.56 165 VAL A C 1
ATOM 1271 O O . VAL A 1 165 ? -5.863 9.148 22.766 1 98.56 165 VAL A O 1
ATOM 1274 N N . VAL A 1 166 ? -3.881 9.773 22 1 98.5 166 VAL A N 1
ATOM 1275 C CA . VAL A 1 166 ? -3.328 9.922 23.344 1 98.5 166 VAL A CA 1
ATOM 1276 C C . VAL A 1 166 ? -3.098 11.406 23.641 1 98.5 166 VAL A C 1
ATOM 1278 O O . VAL A 1 166 ? -2.961 11.797 24.812 1 98.5 166 VAL A O 1
ATOM 1281 N N . ASP A 1 167 ? -2.986 12.234 22.656 1 98.44 167 ASP A N 1
ATOM 1282 C CA . ASP A 1 167 ? -2.92 13.695 22.719 1 98.44 167 ASP A CA 1
ATOM 1283 C C . ASP A 1 167 ? -3.584 14.32 21.5 1 98.44 167 ASP A C 1
ATOM 1285 O O . ASP A 1 167 ? -3.098 14.172 20.375 1 98.44 167 ASP A O 1
ATOM 1289 N N . ALA A 1 168 ? -4.641 15 21.656 1 98.44 168 ALA A N 1
ATOM 1290 C CA . ALA A 1 168 ? -5.43 15.547 20.547 1 98.44 168 ALA A CA 1
ATOM 1291 C C . ALA A 1 168 ? -4.691 16.703 19.875 1 98.44 168 ALA A C 1
ATOM 1293 O O . ALA A 1 168 ? -5.051 17.109 18.766 1 98.44 168 ALA A O 1
ATOM 1294 N N . GLY A 1 169 ? -3.68 17.172 20.453 1 97.69 169 GLY A N 1
ATOM 1295 C CA . GLY A 1 169 ? -2.975 18.312 19.906 1 97.69 169 GLY A CA 1
ATOM 1296 C C . GLY A 1 169 ? -3.855 19.531 19.75 1 97.69 169 GLY A C 1
ATOM 1297 O O . GLY A 1 169 ? -4.98 19.562 20.25 1 97.69 169 GLY A O 1
ATOM 1298 N N . ASP A 1 170 ? -3.273 20.625 19.188 1 97.75 170 ASP A N 1
ATOM 1299 C CA . ASP A 1 170 ? -3.959 21.875 18.906 1 97.75 170 ASP A CA 1
ATOM 1300 C C . ASP A 1 170 ? -3.479 22.484 17.578 1 97.75 170 ASP A C 1
ATOM 1302 O O . ASP A 1 170 ? -2.35 22.969 17.5 1 97.75 170 ASP A O 1
ATOM 1306 N N . ALA A 1 171 ? -4.32 22.422 16.609 1 96.19 171 ALA A N 1
ATOM 1307 C CA . ALA A 1 171 ? -3.949 22.875 15.273 1 96.19 171 ALA A CA 1
ATOM 1308 C C . ALA A 1 171 ? -3.496 24.328 15.297 1 96.19 171 ALA A C 1
ATOM 1310 O O . ALA A 1 171 ? -2.557 24.703 14.594 1 96.19 171 ALA A O 1
ATOM 1311 N N . GLU A 1 172 ? -4.098 25.141 16.016 1 95.12 172 GLU A N 1
ATOM 1312 C CA . GLU A 1 172 ? -3.785 26.562 16.078 1 95.12 172 GLU A CA 1
ATOM 1313 C C . GLU A 1 172 ? -2.4 26.797 16.672 1 95.12 172 GLU A C 1
ATOM 1315 O O . GLU A 1 172 ? -1.696 27.734 16.266 1 95.12 172 GLU A O 1
ATOM 1320 N N . SER A 1 173 ? -1.98 25.984 17.641 1 95.94 173 SER A N 1
ATOM 1321 C CA . SER A 1 173 ? -0.691 26.125 18.312 1 95.94 173 SER A CA 1
ATOM 1322 C C . SER A 1 173 ? 0.405 25.375 17.562 1 95.94 173 SER A C 1
ATOM 1324 O O . SER A 1 173 ? 1.562 25.375 17.984 1 95.94 173 SER A O 1
ATOM 1326 N N . GLY A 1 174 ? 0 24.688 16.531 1 96.25 174 GLY A N 1
ATOM 1327 C CA . GLY A 1 174 ? 0.98 23.969 15.727 1 96.25 174 GLY A CA 1
ATOM 1328 C C . GLY A 1 174 ? 1.335 22.609 16.297 1 96.25 174 GLY A C 1
ATOM 1329 O O . GLY A 1 174 ? 2.484 22.172 16.203 1 96.25 174 GLY A O 1
ATOM 1330 N N . ASP A 1 175 ? 0.383 21.938 16.984 1 97.94 175 ASP A N 1
ATOM 1331 C CA . ASP A 1 175 ? 0.585 20.609 17.547 1 97.94 175 ASP A CA 1
ATOM 1332 C C . ASP A 1 175 ? -0.177 19.547 16.75 1 97.94 175 ASP A C 1
ATOM 1334 O O . ASP A 1 175 ? -1.396 19.641 16.594 1 97.94 175 ASP A O 1
ATOM 1338 N N . ALA A 1 176 ? 0.539 18.578 16.328 1 98.62 176 ALA A N 1
ATOM 1339 C CA . ALA A 1 176 ? -0.097 17.453 15.641 1 98.62 176 ALA A CA 1
ATOM 1340 C C . ALA A 1 176 ? -0.828 16.547 16.625 1 98.62 176 ALA A C 1
ATOM 1342 O O . ALA A 1 176 ? -0.57 16.594 17.828 1 98.62 176 ALA A O 1
ATOM 1343 N N . VAL A 1 177 ? -1.754 15.766 16.078 1 98.88 177 VAL A N 1
ATOM 1344 C CA . VAL A 1 177 ? -2.416 14.75 16.891 1 98.88 177 VAL A CA 1
ATOM 1345 C C . VAL A 1 177 ? -1.465 13.586 17.141 1 98.88 177 VAL A C 1
ATOM 1347 O O . VAL A 1 177 ? -0.751 13.156 16.219 1 98.88 177 VAL A O 1
ATOM 1350 N N . ARG A 1 178 ? -1.464 13.055 18.344 1 98.75 178 ARG A N 1
ATOM 1351 C CA . ARG A 1 178 ? -0.628 11.898 18.656 1 98.75 178 ARG A CA 1
ATOM 1352 C C . ARG A 1 178 ? -1.48 10.664 18.922 1 98.75 178 ARG A C 1
ATOM 1354 O O . ARG A 1 178 ? -2.426 10.719 19.719 1 98.75 178 ARG A O 1
ATOM 1361 N N . LEU A 1 179 ? -1.146 9.625 18.25 1 98.75 179 LEU A N 1
ATOM 1362 C CA . LEU A 1 179 ? -1.781 8.328 18.438 1 98.75 179 LEU A CA 1
ATOM 1363 C C . LEU A 1 179 ? -0.793 7.316 19.016 1 98.75 179 LEU A C 1
ATOM 1365 O O . LEU A 1 179 ? 0.417 7.449 18.812 1 98.75 179 LEU A O 1
ATOM 1369 N N . SER A 1 180 ? -1.286 6.336 19.734 1 98.5 180 SER A N 1
ATOM 1370 C CA . SER A 1 180 ? -0.535 5.152 20.141 1 98.5 180 SER A CA 1
ATOM 1371 C C . SER A 1 180 ? -1.383 3.891 20 1 98.5 180 SER A C 1
ATOM 1373 O O . SER A 1 180 ? -2.527 3.855 20.469 1 98.5 180 SER A O 1
ATOM 1375 N N . PHE A 1 181 ? -0.865 2.871 19.422 1 97.06 181 PHE A N 1
ATOM 1376 C CA . PHE A 1 181 ? -1.633 1.665 19.125 1 97.06 181 PHE A CA 1
ATOM 1377 C C . PHE A 1 181 ? -1.304 0.563 20.125 1 97.06 181 PHE A C 1
ATOM 1379 O O . PHE A 1 181 ? -1.902 -0.514 20.094 1 97.06 181 PHE A O 1
ATOM 1386 N N . ASP A 1 182 ? -0.304 0.56 20.922 1 83.75 182 ASP A N 1
ATOM 1387 C CA . ASP A 1 182 ? 0.083 -0.414 21.938 1 83.75 182 ASP A CA 1
ATOM 1388 C C . ASP A 1 182 ? -0.788 -0.282 23.188 1 83.75 182 ASP A C 1
ATOM 1390 O O . ASP A 1 182 ? -0.716 -1.117 24.094 1 83.75 182 ASP A O 1
ATOM 1394 N N . ALA A 1 183 ? -1.538 0.83 23.422 1 56.81 183 ALA A N 1
ATOM 1395 C CA . ALA A 1 183 ? -2.117 1.088 24.734 1 56.81 183 ALA A CA 1
ATOM 1396 C C . ALA A 1 183 ? -3.18 0.048 25.078 1 56.81 183 ALA A C 1
ATOM 1398 O O . ALA A 1 183 ? -3.65 -0.015 26.219 1 56.81 183 ALA A O 1
ATOM 1399 N N . ASP A 1 184 ? -3.734 -0.84 24.234 1 44.19 184 ASP A N 1
ATOM 1400 C CA . ASP A 1 184 ? -4.66 -1.697 24.969 1 44.19 184 ASP A CA 1
ATOM 1401 C C . ASP A 1 184 ? -3.926 -2.861 25.641 1 44.19 184 ASP A C 1
ATOM 1403 O O . ASP A 1 184 ? -3.025 -3.453 25.031 1 44.19 184 ASP A O 1
ATOM 1407 N N . MET B 1 1 ? 21.859 5.207 -28.703 1 20.67 1 MET B N 1
ATOM 1408 C CA . MET B 1 1 ? 21.953 4.066 -27.797 1 20.67 1 MET B CA 1
ATOM 1409 C C . MET B 1 1 ? 20.656 3.266 -27.781 1 20.67 1 MET B C 1
ATOM 1411 O O . MET B 1 1 ? 19.578 3.82 -27.547 1 20.67 1 MET B O 1
ATOM 1415 N N . LYS B 1 2 ? 20.594 2.176 -28.531 1 26.09 2 LYS B N 1
ATOM 1416 C CA . LYS B 1 2 ? 19.547 1.295 -29.031 1 26.09 2 LYS B CA 1
ATOM 1417 C C . LYS B 1 2 ? 18.766 0.672 -27.875 1 26.09 2 LYS B C 1
ATOM 1419 O O . LYS B 1 2 ? 19.312 0.448 -26.797 1 26.09 2 LYS B O 1
ATOM 1424 N N . GLN B 1 3 ? 17.5 0.868 -27.859 1 25.06 3 GLN B N 1
ATOM 1425 C CA . GLN B 1 3 ? 16.422 0.516 -26.938 1 25.06 3 GLN B CA 1
ATOM 1426 C C . GLN B 1 3 ? 16.469 -0.971 -26.594 1 25.06 3 GLN B C 1
ATOM 1428 O O . GLN B 1 3 ? 16.219 -1.819 -27.453 1 25.06 3 GLN B O 1
ATOM 1433 N N . ILE B 1 4 ? 17.547 -1.453 -26.016 1 30.14 4 ILE B N 1
ATOM 1434 C CA . ILE B 1 4 ? 17.594 -2.883 -25.734 1 30.14 4 ILE B CA 1
ATOM 1435 C C . ILE B 1 4 ? 16.359 -3.295 -24.938 1 30.14 4 ILE B C 1
ATOM 1437 O O . ILE B 1 4 ? 16.172 -2.869 -23.781 1 30.14 4 ILE B O 1
ATOM 1441 N N . TYR B 1 5 ? 15.172 -3.223 -25.578 1 29.69 5 TYR B N 1
ATOM 1442 C CA . TYR B 1 5 ? 13.953 -3.887 -25.125 1 29.69 5 TYR B CA 1
ATOM 1443 C C . TYR B 1 5 ? 14.219 -5.352 -24.797 1 29.69 5 TYR B C 1
ATOM 1445 O O . TYR B 1 5 ? 14.883 -6.055 -25.578 1 29.69 5 TYR B O 1
ATOM 1453 N N . ALA B 1 6 ? 14.727 -5.699 -23.703 1 33.72 6 ALA B N 1
ATOM 1454 C CA . ALA B 1 6 ? 14.727 -7.145 -23.5 1 33.72 6 ALA B CA 1
ATOM 1455 C C . ALA B 1 6 ? 13.445 -7.777 -24.031 1 33.72 6 ALA B C 1
ATOM 1457 O O . ALA B 1 6 ? 12.352 -7.461 -23.562 1 33.72 6 ALA B O 1
ATOM 1458 N N . PRO B 1 7 ? 13.461 -8.211 -25.297 1 33.53 7 PRO B N 1
ATOM 1459 C CA . PRO B 1 7 ? 12.453 -8.836 -26.141 1 33.53 7 PRO B CA 1
ATOM 1460 C C . PRO B 1 7 ? 11.781 -10.039 -25.484 1 33.53 7 PRO B C 1
ATOM 1462 O O . PRO B 1 7 ? 11.219 -10.898 -26.156 1 33.53 7 PRO B O 1
ATOM 1465 N N . TRP B 1 8 ? 11.852 -10.312 -24.219 1 34.12 8 TRP B N 1
ATOM 1466 C CA . TRP B 1 8 ? 11.031 -11.516 -24.125 1 34.12 8 TRP B CA 1
ATOM 1467 C C . TRP B 1 8 ? 9.688 -11.32 -24.812 1 34.12 8 TRP B C 1
ATOM 1469 O O . TRP B 1 8 ? 8.977 -10.352 -24.531 1 34.12 8 TRP B O 1
ATOM 1479 N N . ARG B 1 9 ? 9.672 -11.445 -26.094 1 31.61 9 ARG B N 1
ATOM 1480 C CA . ARG B 1 9 ? 8.492 -11.516 -26.953 1 31.61 9 ARG B CA 1
ATOM 1481 C C . ARG B 1 9 ? 7.402 -12.367 -26.312 1 31.61 9 ARG B C 1
ATOM 1483 O O . ARG B 1 9 ? 7.527 -13.594 -26.234 1 31.61 9 ARG B O 1
ATOM 1490 N N . ILE B 1 10 ? 6.953 -11.953 -25.203 1 36.31 10 ILE B N 1
ATOM 1491 C CA . ILE B 1 10 ? 5.879 -12.68 -24.531 1 36.31 10 ILE B CA 1
ATOM 1492 C C . ILE B 1 10 ? 4.652 -12.742 -25.438 1 36.31 10 ILE B C 1
ATOM 1494 O O . ILE B 1 10 ? 4.09 -11.703 -25.797 1 36.31 10 ILE B O 1
ATOM 1498 N N . ASP B 1 11 ? 4.723 -13.758 -26.203 1 31.67 11 ASP B N 1
ATOM 1499 C CA . ASP B 1 11 ? 3.492 -14.062 -26.938 1 31.67 11 ASP B CA 1
ATOM 1500 C C . ASP B 1 11 ? 2.303 -14.156 -25.984 1 31.67 11 ASP B C 1
ATOM 1502 O O . ASP B 1 11 ? 2.33 -14.93 -25.016 1 31.67 11 ASP B O 1
ATOM 1506 N N . TRP B 1 12 ? 1.448 -13.203 -25.938 1 35.22 12 TRP B N 1
ATOM 1507 C CA . TRP B 1 12 ? 0.271 -13 -25.109 1 35.22 12 TRP B CA 1
ATOM 1508 C C . TRP B 1 12 ? -0.88 -13.891 -25.562 1 35.22 12 TRP B C 1
ATOM 1510 O O . TRP B 1 12 ? -1.316 -13.82 -26.703 1 35.22 12 TRP B O 1
ATOM 1520 N N . VAL B 1 13 ? -1.041 -15.203 -25.109 1 39.59 13 VAL B N 1
ATOM 1521 C CA . VAL B 1 13 ? -2.211 -16.016 -25.422 1 39.59 13 VAL B CA 1
ATOM 1522 C C . VAL B 1 13 ? -3.328 -15.711 -24.422 1 39.59 13 VAL B C 1
ATOM 1524 O O . V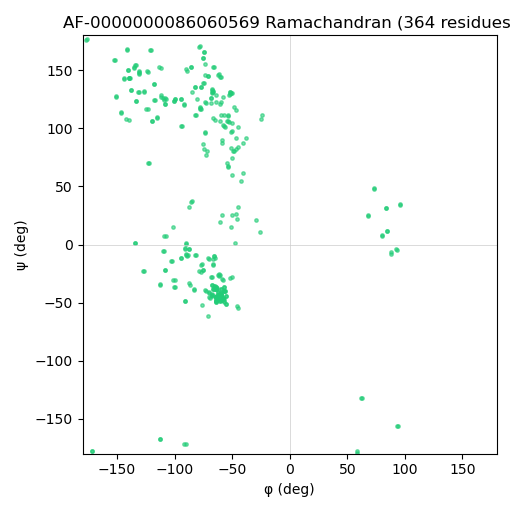AL B 1 13 ? -3.066 -15.445 -23.25 1 39.59 13 VAL B O 1
ATOM 1527 N N . GLU B 1 14 ? -4.547 -15.461 -24.812 1 41.72 14 GLU B N 1
ATOM 1528 C CA . GLU B 1 14 ? -5.777 -15.234 -24.062 1 41.72 14 GLU B CA 1
ATOM 1529 C C . GLU B 1 14 ? -6.129 -16.453 -23.203 1 41.72 14 GLU B C 1
ATOM 1531 O O . GLU B 1 14 ? -6.109 -17.578 -23.688 1 41.72 14 GLU B O 1
ATOM 1536 N N . ARG B 1 15 ? -5.957 -16.391 -21.906 1 46.03 15 ARG B N 1
ATOM 1537 C CA . ARG B 1 15 ? -6.48 -17.453 -21.062 1 46.03 15 ARG B CA 1
ATOM 1538 C C . ARG B 1 15 ? -8 -17.453 -21.047 1 46.03 15 ARG B C 1
ATOM 1540 O O . ARG B 1 15 ? -8.625 -16.391 -21.125 1 46.03 15 ARG B O 1
ATOM 1547 N N . ASP B 1 16 ? -8.555 -18.547 -21.438 1 47.78 16 ASP B N 1
ATOM 1548 C CA . ASP B 1 16 ? -9.992 -18.75 -21.297 1 47.78 16 ASP B CA 1
ATOM 1549 C C . ASP B 1 16 ? -10.445 -18.453 -19.875 1 47.78 16 ASP B C 1
ATOM 1551 O O . ASP B 1 16 ? -9.891 -18.984 -18.906 1 47.78 16 ASP B O 1
ATOM 1555 N N . GLU B 1 17 ? -10.938 -17.297 -19.562 1 52.56 17 GLU B N 1
ATOM 1556 C CA . GLU B 1 17 ? -11.484 -16.891 -18.266 1 52.56 17 GLU B CA 1
ATOM 1557 C C . GLU B 1 17 ? -12.523 -17.891 -17.766 1 52.56 17 GLU B C 1
ATOM 1559 O O . GLU B 1 17 ? -13.516 -18.156 -18.453 1 52.56 17 GLU B O 1
ATOM 1564 N N . ASP B 1 18 ? -12.133 -18.984 -17.141 1 55.12 18 ASP B N 1
ATOM 1565 C CA . ASP B 1 18 ? -13.148 -19.75 -16.406 1 55.12 18 ASP B CA 1
ATOM 1566 C C . ASP B 1 18 ? -13.984 -18.828 -15.523 1 55.12 18 ASP B C 1
ATOM 1568 O O . ASP B 1 18 ? -13.438 -18.078 -14.711 1 55.12 18 ASP B O 1
ATOM 1572 N N . PRO B 1 19 ? -15.203 -18.797 -15.805 1 68.25 19 PRO B N 1
ATOM 1573 C CA . PRO B 1 19 ? -16.062 -17.922 -15 1 68.25 19 PRO B CA 1
ATOM 1574 C C . PRO B 1 19 ? -16.047 -18.281 -13.516 1 68.25 19 PRO B C 1
ATOM 1576 O O . PRO B 1 19 ? -16.109 -19.469 -13.164 1 68.25 19 PRO B O 1
ATOM 1579 N N . VAL B 1 20 ? -15.492 -17.453 -12.625 1 77.56 20 VAL B N 1
ATOM 1580 C CA . VAL B 1 20 ? -15.523 -17.609 -11.18 1 77.56 20 VAL B CA 1
ATOM 1581 C C . VAL B 1 20 ? -16.844 -17.078 -10.633 1 77.56 20 VAL B C 1
ATOM 1583 O O . VAL B 1 20 ? -17.234 -15.945 -10.906 1 77.56 20 VAL B O 1
ATOM 1586 N N . ASP B 1 21 ? -17.656 -18.031 -10.133 1 85.31 21 ASP B N 1
ATOM 1587 C CA . ASP B 1 21 ? -18.859 -17.609 -9.43 1 85.31 21 ASP B CA 1
ATOM 1588 C C . ASP B 1 21 ? -18.531 -17.047 -8.047 1 85.31 21 ASP B C 1
ATOM 1590 O O . ASP B 1 21 ? -17.906 -17.719 -7.227 1 85.31 21 ASP B O 1
ATOM 1594 N N . GLY B 1 22 ? -18.938 -15.82 -7.844 1 91.19 22 GLY B N 1
ATOM 1595 C CA . GLY B 1 22 ? -18.641 -15.18 -6.57 1 91.19 22 GLY B CA 1
ATOM 1596 C C . GLY B 1 22 ? -17.359 -14.359 -6.594 1 91.19 22 GLY B C 1
ATOM 1597 O O . GLY B 1 22 ? -16.953 -13.875 -7.648 1 91.19 22 GLY B O 1
ATOM 1598 N N . CYS B 1 23 ? -16.781 -14.164 -5.445 1 94.12 23 CYS B N 1
ATOM 1599 C CA . CYS B 1 23 ? -15.57 -13.367 -5.305 1 94.12 23 CYS B CA 1
ATOM 1600 C C . CYS B 1 23 ? -14.344 -14.148 -5.758 1 94.12 23 CYS B C 1
ATOM 1602 O O . CYS B 1 23 ? -13.992 -15.164 -5.156 1 94.12 23 CYS B O 1
ATOM 1604 N N . PRO B 1 24 ? -13.672 -13.711 -6.777 1 93.94 24 PRO B N 1
ATOM 1605 C CA . PRO B 1 24 ? -12.523 -14.469 -7.289 1 93.94 24 PRO B CA 1
ATOM 1606 C C . PRO B 1 24 ? -11.414 -14.625 -6.258 1 93.94 24 PRO B C 1
ATOM 1608 O O . PRO B 1 24 ? -10.703 -15.633 -6.262 1 93.94 24 PRO B O 1
ATOM 1611 N N . PHE B 1 25 ? -11.336 -13.75 -5.34 1 96.25 25 PHE B N 1
ATOM 1612 C CA . PHE B 1 25 ? -10.227 -13.789 -4.395 1 96.25 25 PHE B CA 1
ATOM 1613 C C . PHE B 1 25 ? -10.578 -14.633 -3.18 1 96.25 25 PHE B C 1
ATOM 1615 O O . PHE B 1 25 ? -9.719 -14.914 -2.338 1 96.25 25 PHE B O 1
ATOM 1622 N N . CYS B 1 26 ? -11.781 -15.023 -3.064 1 96.31 26 CYS B N 1
ATOM 1623 C CA . CYS B 1 26 ? -12.164 -16.062 -2.117 1 96.31 26 CYS B CA 1
ATOM 1624 C C . CYS B 1 26 ? -12.016 -17.438 -2.732 1 96.31 26 CYS B C 1
ATOM 1626 O O . CYS B 1 26 ? -11.602 -18.391 -2.053 1 96.31 26 CYS B O 1
ATOM 1628 N N . VAL B 1 27 ? -12.266 -17.516 -4.047 1 95.25 27 VAL B N 1
ATOM 1629 C CA . VAL B 1 27 ? -12.453 -18.812 -4.707 1 95.25 27 VAL B CA 1
ATOM 1630 C C . VAL B 1 27 ? -11.109 -19.312 -5.23 1 95.25 27 VAL B C 1
ATOM 1632 O O . VAL B 1 27 ? -10.742 -20.469 -5.004 1 95.25 27 VAL B O 1
ATOM 1635 N N . LEU B 1 28 ? -10.391 -18.531 -5.902 1 94.75 28 LEU B N 1
ATOM 1636 C CA . LEU B 1 28 ? -9.188 -18.953 -6.598 1 94.75 28 LEU B CA 1
ATOM 1637 C C . LEU B 1 28 ? -8.172 -19.531 -5.621 1 94.75 28 LEU B C 1
ATOM 1639 O O . LEU B 1 28 ? -7.625 -20.625 -5.852 1 94.75 28 LEU B O 1
ATOM 1643 N N . PRO B 1 29 ? -7.98 -18.906 -4.48 1 95.75 29 PRO B N 1
ATOM 1644 C CA . PRO B 1 29 ? -6.977 -19.453 -3.559 1 95.75 29 PRO B CA 1
ATOM 1645 C C . PRO B 1 29 ? -7.375 -20.812 -2.988 1 95.75 29 PRO B C 1
ATOM 1647 O O . PRO B 1 29 ? -6.527 -21.531 -2.461 1 95.75 29 PRO B O 1
ATOM 1650 N N . GLU B 1 30 ? -8.594 -21.156 -3.07 1 94.69 30 GLU B N 1
ATOM 1651 C CA . GLU B 1 30 ? -9.078 -22.422 -2.496 1 94.69 30 GLU B CA 1
ATOM 1652 C C . GLU B 1 30 ? -8.961 -23.562 -3.496 1 94.69 30 GLU B C 1
ATOM 1654 O O . GLU B 1 30 ? -9.195 -24.719 -3.148 1 94.69 30 GLU B O 1
ATOM 1659 N N . ARG B 1 31 ? -8.648 -23.234 -4.688 1 93.19 31 ARG B N 1
ATOM 1660 C CA . ARG B 1 31 ? -8.492 -24.281 -5.695 1 93.19 31 ARG B CA 1
ATOM 1661 C C . ARG B 1 31 ? -7.297 -25.172 -5.371 1 93.19 31 ARG B C 1
ATOM 1663 O O . ARG B 1 31 ? -6.289 -24.703 -4.836 1 93.19 31 ARG B O 1
ATOM 1670 N N . ALA B 1 32 ? -7.379 -26.422 -5.84 1 91.94 32 ALA B N 1
ATOM 1671 C CA . ALA B 1 32 ? -6.363 -27.422 -5.516 1 91.94 32 ALA B CA 1
ATOM 1672 C C . ALA B 1 32 ? -5.066 -27.156 -6.266 1 91.94 32 ALA B C 1
ATOM 1674 O O . ALA B 1 32 ? -3.975 -27.344 -5.723 1 91.94 32 ALA B O 1
ATOM 1675 N N . ASP B 1 33 ? -5.172 -26.766 -7.484 1 96.81 33 ASP B N 1
ATOM 1676 C CA . ASP B 1 33 ? -3.996 -26.484 -8.305 1 96.81 33 ASP B CA 1
ATOM 1677 C C . ASP B 1 33 ? -3.633 -25 -8.25 1 96.81 33 ASP B C 1
ATOM 1679 O O . ASP B 1 33 ? -4.238 -24.188 -8.953 1 96.81 33 ASP B O 1
ATOM 1683 N N . ALA B 1 34 ? -2.615 -24.703 -7.469 1 97.44 34 ALA B N 1
ATOM 1684 C CA . ALA B 1 34 ? -2.197 -23.312 -7.262 1 97.44 34 ALA B CA 1
ATOM 1685 C C . ALA B 1 34 ? -1.712 -22.688 -8.562 1 97.44 34 ALA B C 1
ATOM 1687 O O . ALA B 1 34 ? -1.913 -21.5 -8.797 1 97.44 34 ALA B O 1
ATOM 1688 N N . ARG B 1 35 ? -1.067 -23.422 -9.367 1 96.25 35 ARG B N 1
ATOM 1689 C CA . ARG B 1 35 ? -0.537 -22.906 -10.617 1 96.25 35 ARG B CA 1
ATOM 1690 C C . ARG B 1 35 ? -1.662 -22.453 -11.547 1 96.25 35 ARG B C 1
ATOM 1692 O O . ARG B 1 35 ? -1.616 -21.359 -12.109 1 96.25 35 ARG B O 1
ATOM 1699 N N . GLU B 1 36 ? -2.641 -23.312 -11.672 1 93.56 36 GLU B N 1
ATOM 1700 C CA . GLU B 1 36 ? -3.791 -22.969 -12.508 1 93.56 36 GLU B CA 1
ATOM 1701 C C . GLU B 1 36 ? -4.48 -21.703 -12 1 93.56 36 GLU B C 1
ATOM 1703 O O . GLU B 1 36 ? -4.953 -20.891 -12.789 1 93.56 36 GLU B O 1
ATOM 1708 N N . ALA B 1 37 ? -4.539 -21.578 -10.711 1 95.75 37 ALA B N 1
ATOM 1709 C CA . ALA B 1 37 ? -5.176 -20.422 -10.094 1 95.75 37 ALA B CA 1
ATOM 1710 C C . ALA B 1 37 ? -4.227 -19.234 -10.055 1 95.75 37 ALA B C 1
ATOM 1712 O O . ALA B 1 37 ? -4.609 -18.141 -9.633 1 95.75 37 ALA B O 1
ATOM 1713 N N . LEU B 1 38 ? -2.947 -19.375 -10.375 1 96.44 38 LEU B N 1
ATOM 1714 C CA . LEU B 1 38 ? -1.878 -18.391 -10.391 1 96.44 38 LEU B CA 1
ATOM 1715 C C . LEU B 1 38 ? -1.535 -17.938 -8.977 1 96.44 38 LEU B C 1
ATOM 1717 O O . LEU B 1 38 ? -1.112 -16.797 -8.766 1 96.44 38 LEU B O 1
ATOM 1721 N N . VAL B 1 39 ? -1.818 -18.797 -7.969 1 98.38 39 VAL B N 1
ATOM 1722 C CA . VAL B 1 39 ? -1.358 -18.578 -6.605 1 98.38 39 VAL B CA 1
ATOM 1723 C C . VAL B 1 39 ? 0.113 -18.969 -6.484 1 98.38 39 VAL B C 1
ATOM 1725 O O . VAL B 1 39 ? 0.464 -20.141 -6.633 1 98.38 39 VAL B O 1
ATOM 1728 N N . VAL B 1 40 ? 0.948 -18.031 -6.16 1 98.56 40 VAL B N 1
ATOM 1729 C CA . VAL B 1 40 ? 2.385 -18.281 -6.199 1 98.56 40 VAL B CA 1
ATOM 1730 C C . VAL B 1 40 ? 2.9 -18.578 -4.793 1 98.56 40 VAL B C 1
ATOM 1732 O O . VAL B 1 40 ? 3.812 -19.391 -4.613 1 98.56 40 VAL B O 1
ATOM 1735 N N . ALA B 1 41 ? 2.365 -17.922 -3.764 1 98.88 41 ALA B N 1
ATOM 1736 C CA . ALA B 1 41 ? 2.846 -18.062 -2.393 1 98.88 41 ALA B CA 1
ATOM 1737 C C . ALA B 1 41 ? 1.729 -17.797 -1.388 1 98.88 41 ALA B C 1
ATOM 1739 O O . ALA B 1 41 ? 0.72 -17.172 -1.725 1 98.88 41 ALA B O 1
ATOM 1740 N N . ARG B 1 42 ? 1.954 -18.312 -0.227 1 98.69 42 ARG B N 1
ATOM 1741 C CA . ARG B 1 42 ? 1.024 -18.109 0.882 1 98.69 42 ARG B CA 1
ATOM 1742 C C . ARG B 1 42 ? 1.772 -17.875 2.188 1 98.69 42 ARG B C 1
ATOM 1744 O O . ARG B 1 42 ? 2.848 -18.438 2.408 1 98.69 42 ARG B O 1
ATOM 1751 N N . SER B 1 43 ? 1.206 -17.031 2.955 1 98.62 43 SER B N 1
ATOM 1752 C CA . SER B 1 43 ? 1.587 -16.906 4.359 1 98.62 43 SER B CA 1
ATOM 1753 C C . SER B 1 43 ? 0.458 -17.359 5.281 1 98.62 43 SER B C 1
ATOM 1755 O O . SER B 1 43 ? -0.463 -18.047 4.848 1 98.62 43 SER B O 1
ATOM 1757 N N . ASP B 1 44 ? 0.602 -17.047 6.547 1 98.31 44 ASP B N 1
ATOM 1758 C CA . ASP B 1 44 ? -0.365 -17.562 7.512 1 98.31 44 ASP B CA 1
ATOM 1759 C C . ASP B 1 44 ? -1.741 -16.938 7.297 1 98.31 44 ASP B C 1
ATOM 1761 O O . ASP B 1 44 ? -2.764 -17.578 7.574 1 98.31 44 ASP B O 1
ATOM 1765 N N . HIS B 1 45 ? -1.791 -15.742 6.766 1 98.5 45 HIS B N 1
ATOM 1766 C CA . HIS B 1 45 ? -3.078 -15.055 6.727 1 98.5 45 HIS B CA 1
ATOM 1767 C C . HIS B 1 45 ? -3.326 -14.422 5.363 1 98.5 45 HIS B C 1
ATOM 1769 O O . HIS B 1 45 ? -4.332 -13.734 5.164 1 98.5 45 HIS B O 1
ATOM 1775 N N . ASN B 1 46 ? -2.424 -14.57 4.422 1 98.81 46 ASN B N 1
ATOM 1776 C CA . ASN B 1 46 ? -2.52 -13.945 3.107 1 98.81 46 ASN B CA 1
ATOM 1777 C C . ASN B 1 46 ? -2.031 -14.883 2.006 1 98.81 46 ASN B C 1
ATOM 1779 O O . ASN B 1 46 ? -1.397 -15.898 2.287 1 98.81 46 ASN B O 1
ATOM 1783 N N . VAL B 1 47 ? -2.324 -14.484 0.764 1 98.88 47 VAL B N 1
ATOM 1784 C CA . VAL B 1 47 ? -1.855 -15.211 -0.411 1 98.88 47 VAL B CA 1
ATOM 1785 C C . VAL B 1 47 ? -1.322 -14.227 -1.449 1 98.88 47 VAL B C 1
ATOM 1787 O O . VAL B 1 47 ? -1.7 -13.055 -1.452 1 98.88 47 VAL B O 1
ATOM 1790 N N . VAL B 1 48 ? -0.41 -14.656 -2.26 1 98.88 48 VAL B N 1
ATOM 1791 C CA . VAL B 1 48 ? 0.094 -13.898 -3.396 1 98.88 48 VAL B CA 1
ATOM 1792 C C . VAL B 1 48 ? -0.403 -14.523 -4.699 1 98.88 48 VAL B C 1
ATOM 1794 O O . VAL B 1 48 ? -0.129 -15.688 -4.977 1 98.88 48 VAL B O 1
ATOM 1797 N N . LEU B 1 49 ? -1.097 -13.75 -5.445 1 98 49 LEU B N 1
ATOM 1798 C CA . LEU B 1 49 ? -1.649 -14.172 -6.73 1 98 49 LEU B CA 1
ATOM 1799 C C . LEU B 1 49 ? -1.068 -13.344 -7.871 1 98 49 LEU B C 1
ATOM 1801 O O . LEU B 1 49 ? -1.013 -12.117 -7.785 1 98 49 LEU B O 1
ATOM 1805 N N . LEU B 1 50 ? -0.494 -14.062 -8.836 1 96.56 50 LEU B N 1
ATOM 1806 C CA . LEU B 1 50 ? -0.097 -13.352 -10.047 1 96.56 50 LEU B CA 1
ATOM 1807 C C . LEU B 1 50 ? -1.32 -12.859 -10.82 1 96.56 50 LEU B C 1
ATOM 1809 O O . LEU B 1 50 ? -2.299 -13.594 -10.969 1 96.56 50 LEU B O 1
ATOM 1813 N N . ASN B 1 51 ? -1.296 -11.602 -11.188 1 92.31 51 ASN B N 1
ATOM 1814 C CA . ASN B 1 51 ? -2.416 -11.055 -11.938 1 92.31 51 ASN B CA 1
ATOM 1815 C C . ASN B 1 51 ? -2.516 -11.68 -13.328 1 92.31 51 ASN B C 1
ATOM 1817 O O . ASN B 1 51 ? -1.513 -11.797 -14.039 1 92.31 51 ASN B O 1
ATOM 1821 N N . ASN B 1 52 ? -3.643 -12.07 -13.648 1 87.62 52 ASN B N 1
ATOM 1822 C CA . ASN B 1 52 ? -3.855 -12.727 -14.93 1 87.62 52 ASN B CA 1
ATOM 1823 C C . ASN B 1 52 ? -3.854 -11.727 -16.078 1 87.62 52 ASN B C 1
ATOM 1825 O O . ASN B 1 52 ? -3.686 -12.102 -17.25 1 87.62 52 ASN B O 1
ATOM 1829 N N . SER B 1 53 ? -4.102 -10.516 -15.859 1 84.31 53 SER B N 1
ATOM 1830 C CA . SER B 1 53 ? -4.012 -9.398 -16.797 1 84.31 53 SER B CA 1
ATOM 1831 C C . SER B 1 53 ? -3.064 -8.32 -16.281 1 84.31 53 SER B C 1
ATOM 1833 O O . SER B 1 53 ? -3.494 -7.207 -15.969 1 84.31 53 SER B O 1
ATOM 1835 N N . PRO B 1 54 ? -1.855 -8.711 -16.312 1 88.5 54 PRO B N 1
ATOM 1836 C CA . PRO B 1 54 ? -0.874 -7.855 -15.633 1 88.5 54 PRO B CA 1
ATOM 1837 C C . PRO B 1 54 ? -0.618 -6.547 -16.375 1 88.5 54 PRO B C 1
ATOM 1839 O O . PRO B 1 54 ? -0.663 -6.508 -17.609 1 88.5 54 PRO B O 1
ATOM 1842 N N . TYR B 1 55 ? -0.403 -5.531 -15.57 1 83.25 55 TYR B N 1
ATOM 1843 C CA . TYR B 1 55 ? 0.065 -4.27 -16.125 1 83.25 55 TYR B CA 1
ATOM 1844 C C . TYR B 1 55 ? 1.494 -4.395 -16.641 1 83.25 55 TYR B C 1
ATOM 1846 O O . TYR B 1 55 ? 1.829 -3.861 -17.703 1 83.25 55 TYR B O 1
ATOM 1854 N N . ASN B 1 56 ? 2.402 -4.977 -15.945 1 86.31 56 ASN B N 1
ATOM 1855 C CA . ASN B 1 56 ? 3.783 -5.324 -16.266 1 86.31 56 ASN B CA 1
ATOM 1856 C C . ASN B 1 56 ? 4.113 -6.75 -15.836 1 86.31 56 ASN B C 1
ATOM 1858 O O . ASN B 1 56 ? 3.457 -7.305 -14.961 1 86.31 56 ASN B O 1
ATOM 1862 N N . PRO B 1 57 ? 5.129 -7.387 -16.516 1 87.38 57 PRO B N 1
ATOM 1863 C CA . PRO B 1 57 ? 5.527 -8.719 -16.047 1 87.38 57 PRO B CA 1
ATOM 1864 C C . PRO B 1 57 ? 5.836 -8.766 -14.562 1 87.38 57 PRO B C 1
ATOM 1866 O O . PRO B 1 57 ? 6.559 -7.906 -14.047 1 87.38 57 PRO B O 1
ATOM 1869 N N . GLY B 1 58 ? 5.215 -9.805 -13.914 1 92.44 58 GLY B N 1
ATOM 1870 C CA . GLY B 1 58 ? 5.469 -9.961 -12.492 1 92.44 58 GLY B CA 1
ATOM 1871 C C . GLY B 1 58 ? 4.449 -9.25 -11.625 1 92.44 58 GLY B C 1
ATOM 1872 O O . GLY B 1 58 ? 4.496 -9.344 -10.398 1 92.44 58 GLY B O 1
ATOM 1873 N N . HIS B 1 59 ? 3.473 -8.492 -12.289 1 93.75 59 HIS B N 1
ATOM 1874 C CA . HIS B 1 59 ? 2.389 -7.871 -11.531 1 93.75 59 HIS B CA 1
ATOM 1875 C C . HIS B 1 59 ? 1.654 -8.898 -10.68 1 93.75 59 HIS B C 1
ATOM 1877 O O . HIS B 1 59 ? 0.998 -9.797 -11.211 1 93.75 59 HIS B O 1
ATOM 1883 N N . ALA B 1 60 ? 1.834 -8.766 -9.383 1 96.81 60 ALA B N 1
ATOM 1884 C CA . ALA B 1 60 ? 1.231 -9.68 -8.414 1 96.81 60 ALA B CA 1
ATOM 1885 C C . ALA B 1 60 ? 0.326 -8.93 -7.438 1 96.81 60 ALA B C 1
ATOM 1887 O O . ALA B 1 60 ? 0.303 -7.699 -7.426 1 96.81 60 ALA B O 1
ATOM 1888 N N . MET B 1 61 ? -0.435 -9.695 -6.727 1 97.25 61 MET B N 1
ATOM 1889 C CA . MET B 1 61 ? -1.339 -9.141 -5.723 1 97.25 61 MET B CA 1
ATOM 1890 C C . MET B 1 61 ? -1.2 -9.883 -4.395 1 97.25 61 MET B C 1
ATOM 1892 O O . MET B 1 61 ? -1.102 -11.109 -4.375 1 97.25 61 MET B O 1
ATOM 1896 N N . VAL B 1 62 ? -1.059 -9.156 -3.295 1 98.69 62 VAL B N 1
ATOM 1897 C CA . VAL B 1 62 ? -1.138 -9.711 -1.948 1 98.69 62 VAL B CA 1
ATOM 1898 C C . VAL B 1 62 ? -2.561 -9.562 -1.411 1 98.69 62 VAL B C 1
ATOM 1900 O O . VAL B 1 62 ? -3.096 -8.453 -1.354 1 98.69 62 VAL B O 1
ATOM 1903 N N . ILE B 1 63 ? -3.154 -10.672 -0.983 1 98.62 63 ILE B N 1
ATOM 1904 C CA . ILE B 1 63 ? -4.586 -10.727 -0.707 1 98.62 63 ILE B CA 1
ATOM 1905 C C . ILE B 1 63 ? -4.828 -11.414 0.632 1 98.62 63 ILE B C 1
ATOM 1907 O O . ILE B 1 63 ? -4.379 -12.547 0.843 1 98.62 63 ILE B O 1
ATOM 1911 N N . PRO B 1 64 ? -5.527 -10.711 1.577 1 98.81 64 PRO B N 1
ATOM 1912 C CA . PRO B 1 64 ? -5.887 -11.438 2.797 1 98.81 64 PRO B CA 1
ATOM 1913 C C . PRO B 1 64 ? -6.805 -12.625 2.527 1 98.81 64 PRO B C 1
ATOM 1915 O O . PRO B 1 64 ? -7.66 -12.562 1.64 1 98.81 64 PRO B O 1
ATOM 1918 N N . ASP B 1 65 ? -6.625 -13.68 3.332 1 98.44 65 ASP B N 1
ATOM 1919 C CA . ASP B 1 65 ? -7.52 -14.828 3.227 1 98.44 65 ASP B CA 1
ATOM 1920 C C . ASP B 1 65 ? -8.953 -14.445 3.57 1 98.44 65 ASP B C 1
ATOM 1922 O O . ASP B 1 65 ? -9.898 -14.898 2.918 1 98.44 65 ASP B O 1
ATOM 1926 N N . ALA B 1 66 ? -9.047 -13.688 4.625 1 97.88 66 ALA B N 1
ATOM 1927 C CA . ALA B 1 66 ? -10.367 -13.203 5.02 1 97.88 66 ALA B CA 1
ATOM 1928 C C . ALA B 1 66 ? -10.922 -12.211 4 1 97.88 66 ALA B C 1
ATOM 1930 O O . ALA B 1 66 ? -10.203 -11.336 3.521 1 97.88 66 ALA B O 1
ATOM 1931 N N . HIS B 1 67 ? -12.203 -12.406 3.621 1 97.69 67 HIS B N 1
ATOM 1932 C CA . HIS B 1 67 ? -12.859 -11.461 2.723 1 97.69 67 HIS B CA 1
ATOM 1933 C C . HIS B 1 67 ? -13.195 -10.156 3.438 1 97.69 67 HIS B C 1
ATOM 1935 O O . HIS B 1 67 ? -14.195 -10.07 4.152 1 97.69 67 HIS B O 1
ATOM 1941 N N . VAL B 1 68 ? -12.359 -9.234 3.293 1 97.31 68 VAL B N 1
ATOM 1942 C CA . VAL B 1 68 ? -12.562 -7.871 3.773 1 97.31 68 VAL B CA 1
ATOM 1943 C C . VAL B 1 68 ? -12.43 -6.887 2.613 1 97.31 68 VAL B C 1
ATOM 1945 O O . VAL B 1 68 ? -11.672 -7.129 1.669 1 97.31 68 VAL B O 1
ATOM 1948 N N . ASP B 1 69 ? -13.148 -5.793 2.664 1 95.56 69 ASP B N 1
ATOM 1949 C CA . ASP B 1 69 ? -13.148 -4.898 1.512 1 95.56 69 ASP B CA 1
ATOM 1950 C C . ASP B 1 69 ? -12.398 -3.604 1.823 1 95.56 69 ASP B C 1
ATOM 1952 O O . ASP B 1 69 ? -12.258 -2.736 0.959 1 95.56 69 ASP B O 1
ATOM 1956 N N . ASP B 1 70 ? -11.992 -3.49 3.082 1 96.94 70 ASP B N 1
ATOM 1957 C CA . ASP B 1 70 ? -11.328 -2.266 3.518 1 96.94 70 ASP B CA 1
ATOM 1958 C C . ASP B 1 70 ? -10.156 -2.574 4.441 1 96.94 70 ASP B C 1
ATOM 1960 O O . ASP B 1 70 ? -10.219 -3.496 5.254 1 96.94 70 ASP B O 1
ATOM 1964 N N . TRP B 1 71 ? -9.078 -1.778 4.305 1 98.06 71 TRP B N 1
ATOM 1965 C CA . TRP B 1 71 ? -7.883 -1.951 5.121 1 98.06 71 TRP B CA 1
ATOM 1966 C C . TRP B 1 71 ? -8.219 -1.862 6.605 1 98.06 71 TRP B C 1
ATOM 1968 O O . TRP B 1 71 ? -7.641 -2.576 7.426 1 98.06 71 TRP B O 1
ATOM 1978 N N . THR B 1 72 ? -9.164 -0.98 6.992 1 97.75 72 THR B N 1
ATOM 1979 C CA . THR B 1 72 ? -9.531 -0.752 8.391 1 97.75 72 THR B CA 1
ATOM 1980 C C . THR B 1 72 ? -10.18 -1.996 8.984 1 97.75 72 THR B C 1
ATOM 1982 O O . THR B 1 72 ? -10.344 -2.092 10.203 1 97.75 72 THR B O 1
ATOM 1985 N N . GLY B 1 73 ? -10.516 -2.984 8.195 1 97.69 73 GLY B N 1
ATOM 1986 C CA . GLY B 1 73 ? -11.133 -4.215 8.664 1 97.69 73 GLY B CA 1
ATOM 1987 C C . GLY B 1 73 ? -10.117 -5.293 9.016 1 97.69 73 GLY B C 1
ATOM 1988 O O . GLY B 1 73 ? -10.492 -6.355 9.523 1 97.69 73 GLY B O 1
ATOM 1989 N N . LEU B 1 74 ? -8.867 -5.023 8.797 1 98.12 74 LEU B N 1
ATOM 1990 C CA . LEU B 1 74 ? -7.832 -6.012 9.094 1 98.12 74 LEU B CA 1
ATOM 1991 C C . LEU B 1 74 ? -7.461 -5.992 10.57 1 98.12 74 LEU B C 1
ATOM 1993 O O . LEU B 1 74 ? -7.344 -4.918 11.172 1 98.12 74 LEU B O 1
ATOM 1997 N N . ASP B 1 75 ? -7.348 -7.191 11.164 1 97.44 75 ASP B N 1
ATOM 1998 C CA . ASP B 1 75 ? -6.754 -7.254 12.492 1 97.44 75 ASP B CA 1
ATOM 1999 C C . ASP B 1 75 ? -5.23 -7.148 12.422 1 97.44 75 ASP B C 1
ATOM 2001 O O . ASP B 1 75 ? -4.648 -7.211 11.344 1 97.44 75 ASP B O 1
ATOM 2005 N N . ASP B 1 76 ? -4.574 -6.996 13.578 1 97.44 76 ASP B N 1
ATOM 2006 C CA . ASP B 1 76 ? -3.143 -6.719 13.633 1 97.44 76 ASP B CA 1
ATOM 2007 C C . ASP B 1 76 ? -2.336 -7.875 13.055 1 97.44 76 ASP B C 1
ATOM 2009 O O . ASP B 1 76 ? -1.354 -7.66 12.336 1 97.44 76 ASP B O 1
ATOM 2013 N N . GLU B 1 77 ? -2.719 -9.055 13.453 1 97.62 77 GLU B N 1
ATOM 2014 C CA . GLU B 1 77 ? -1.983 -10.227 12.984 1 97.62 77 GLU B CA 1
ATOM 2015 C C . GLU B 1 77 ? -2.006 -10.32 11.461 1 97.62 77 GLU B C 1
ATOM 2017 O O . GLU B 1 77 ? -0.963 -10.5 10.828 1 97.62 77 GLU B O 1
ATOM 2022 N N . THR B 1 78 ? -3.197 -10.172 10.836 1 98.5 78 THR B N 1
ATOM 2023 C CA . THR B 1 78 ? -3.346 -10.234 9.391 1 98.5 78 THR B CA 1
ATOM 2024 C C . THR B 1 78 ? -2.645 -9.055 8.727 1 98.5 78 THR B C 1
ATOM 2026 O O . THR B 1 78 ? -2.004 -9.211 7.684 1 98.5 78 THR B O 1
ATOM 2029 N N . MET B 1 79 ? -2.725 -7.883 9.367 1 98.56 79 MET B N 1
ATOM 2030 C CA . MET B 1 79 ? -2.113 -6.668 8.836 1 98.56 79 MET B CA 1
ATOM 2031 C C . MET B 1 79 ? -0.596 -6.805 8.766 1 98.56 79 MET B C 1
ATOM 2033 O O . MET B 1 79 ? 0.016 -6.496 7.742 1 98.56 79 MET B O 1
ATOM 2037 N N . LEU B 1 80 ? -0.01 -7.238 9.836 1 98.56 80 LEU B N 1
ATOM 2038 C CA . LEU B 1 80 ? 1.438 -7.422 9.852 1 98.56 80 LEU B CA 1
ATOM 2039 C C . LEU B 1 80 ? 1.859 -8.508 8.867 1 98.56 80 LEU B C 1
ATOM 2041 O O . LEU B 1 80 ? 2.84 -8.352 8.141 1 98.56 80 LEU B O 1
ATOM 2045 N N . ASP B 1 81 ? 1.116 -9.633 8.898 1 98.69 81 ASP B N 1
ATOM 2046 C CA . ASP B 1 81 ? 1.383 -10.711 7.953 1 98.69 81 ASP B CA 1
ATOM 2047 C C . ASP B 1 81 ? 1.308 -10.203 6.516 1 98.69 81 ASP B C 1
ATOM 2049 O O . ASP B 1 81 ? 2.119 -10.594 5.672 1 98.69 81 ASP B O 1
ATOM 2053 N N . HIS B 1 82 ? 0.327 -9.328 6.219 1 98.81 82 HIS B N 1
ATOM 2054 C CA . HIS B 1 82 ? 0.173 -8.727 4.898 1 98.81 82 HIS B CA 1
ATOM 2055 C C . HIS B 1 82 ? 1.409 -7.918 4.516 1 98.81 82 HIS B C 1
ATOM 2057 O O . HIS B 1 82 ? 1.943 -8.078 3.416 1 98.81 82 HIS B O 1
ATOM 2063 N N . GLY B 1 83 ? 1.854 -7.074 5.434 1 98.69 83 GLY B N 1
ATOM 2064 C CA . GLY B 1 83 ? 3.043 -6.281 5.18 1 98.69 83 GLY B CA 1
ATOM 2065 C C . GLY B 1 83 ? 4.289 -7.121 4.969 1 98.69 83 GLY B C 1
ATOM 2066 O O . GLY B 1 83 ? 5.109 -6.82 4.098 1 98.69 83 GLY B O 1
ATOM 2067 N N . ARG B 1 84 ? 4.434 -8.117 5.719 1 98.75 84 ARG B N 1
ATOM 2068 C CA . ARG B 1 84 ? 5.59 -9 5.602 1 98.75 84 ARG B CA 1
ATOM 2069 C C . ARG B 1 84 ? 5.555 -9.773 4.289 1 98.75 84 ARG B C 1
ATOM 2071 O O . ARG B 1 84 ? 6.59 -9.961 3.643 1 98.75 84 ARG B O 1
ATOM 2078 N N . LEU B 1 85 ? 4.395 -10.273 3.961 1 98.88 85 LEU B N 1
ATOM 2079 C CA . LEU B 1 85 ? 4.297 -10.992 2.693 1 98.88 85 LEU B CA 1
ATOM 2080 C C . LEU B 1 85 ? 4.535 -10.047 1.519 1 98.88 85 LEU B C 1
ATOM 2082 O O . LEU B 1 85 ? 5.117 -10.445 0.508 1 98.88 85 LEU B O 1
ATOM 2086 N N . LYS B 1 86 ? 4.027 -8.812 1.618 1 98.75 86 LYS B N 1
ATOM 2087 C CA . LYS B 1 86 ? 4.371 -7.805 0.619 1 98.75 86 LYS B CA 1
ATOM 2088 C C . LYS B 1 86 ? 5.883 -7.645 0.496 1 98.75 86 LYS B C 1
ATOM 2090 O O . LYS B 1 86 ? 6.422 -7.613 -0.612 1 98.75 86 LYS B O 1
ATOM 2095 N N . ALA B 1 87 ? 6.594 -7.582 1.618 1 98.75 87 ALA B N 1
ATOM 2096 C CA . ALA B 1 87 ? 8.055 -7.488 1.608 1 98.75 87 ALA B CA 1
ATOM 2097 C C . ALA B 1 87 ? 8.68 -8.688 0.904 1 98.75 87 ALA B C 1
ATOM 2099 O O . ALA B 1 87 ? 9.578 -8.531 0.08 1 98.75 87 ALA B O 1
ATOM 2100 N N . ALA B 1 88 ? 8.195 -9.828 1.213 1 98.81 88 ALA B N 1
ATOM 2101 C CA . ALA B 1 88 ? 8.703 -11.047 0.587 1 98.81 88 ALA B CA 1
ATOM 2102 C C . ALA B 1 88 ? 8.438 -11.047 -0.915 1 98.81 88 ALA B C 1
ATOM 2104 O O . ALA B 1 88 ? 9.242 -11.547 -1.698 1 98.81 88 ALA B O 1
ATOM 2105 N N . THR B 1 89 ? 7.262 -10.531 -1.328 1 98.75 89 THR B N 1
ATOM 2106 C CA . THR B 1 89 ? 6.906 -10.445 -2.74 1 98.75 89 THR B CA 1
ATOM 2107 C C . THR B 1 89 ? 7.863 -9.516 -3.484 1 98.75 89 THR B C 1
ATOM 2109 O O . THR B 1 89 ? 8.344 -9.852 -4.57 1 98.75 89 THR B O 1
ATOM 2112 N N . LEU B 1 90 ? 8.125 -8.383 -2.889 1 98.5 90 LEU B N 1
ATOM 2113 C CA . LEU B 1 90 ? 9.086 -7.449 -3.463 1 98.5 90 LEU B CA 1
ATOM 2114 C C . LEU B 1 90 ? 10.453 -8.109 -3.641 1 98.5 90 LEU B C 1
ATOM 2116 O O . LEU B 1 90 ? 11.055 -8.023 -4.711 1 98.5 90 LEU B O 1
ATOM 2120 N N . ALA B 1 91 ? 10.898 -8.773 -2.627 1 98.62 91 ALA B N 1
ATOM 2121 C CA . ALA B 1 91 ? 12.203 -9.43 -2.658 1 98.62 91 ALA B CA 1
ATOM 2122 C C . ALA B 1 91 ? 12.242 -10.523 -3.719 1 98.62 91 ALA B C 1
ATOM 2124 O O . ALA B 1 91 ? 13.219 -10.641 -4.469 1 98.62 91 ALA B O 1
ATOM 2125 N N . ALA B 1 92 ? 11.211 -11.312 -3.75 1 98.69 92 ALA B N 1
ATOM 2126 C CA . ALA B 1 92 ? 11.141 -12.391 -4.73 1 98.69 92 ALA B CA 1
ATOM 2127 C C . ALA B 1 92 ? 11.141 -11.844 -6.152 1 98.69 92 ALA B C 1
ATOM 2129 O O . ALA B 1 92 ? 11.828 -12.375 -7.031 1 98.69 92 ALA B O 1
ATOM 2130 N N . ALA B 1 93 ? 10.359 -10.812 -6.406 1 97.62 93 ALA B N 1
ATOM 2131 C CA . ALA B 1 93 ? 10.312 -10.211 -7.734 1 97.62 93 ALA B CA 1
ATOM 2132 C C . ALA B 1 93 ? 11.68 -9.672 -8.141 1 97.62 93 ALA B C 1
ATOM 2134 O O . ALA B 1 93 ? 12.086 -9.797 -9.297 1 97.62 93 ALA B O 1
ATOM 2135 N N . ARG B 1 94 ? 12.383 -9.016 -7.207 1 97.44 94 ARG B N 1
ATOM 2136 C CA . ARG B 1 94 ? 13.734 -8.539 -7.5 1 97.44 94 ARG B CA 1
ATOM 2137 C C . ARG B 1 94 ? 14.656 -9.688 -7.879 1 97.44 94 ARG B C 1
ATOM 2139 O O . ARG B 1 94 ? 15.445 -9.578 -8.82 1 97.44 94 ARG B O 1
ATOM 2146 N N . ARG B 1 95 ? 14.531 -10.742 -7.191 1 97.25 95 ARG B N 1
ATOM 2147 C CA . ARG B 1 95 ?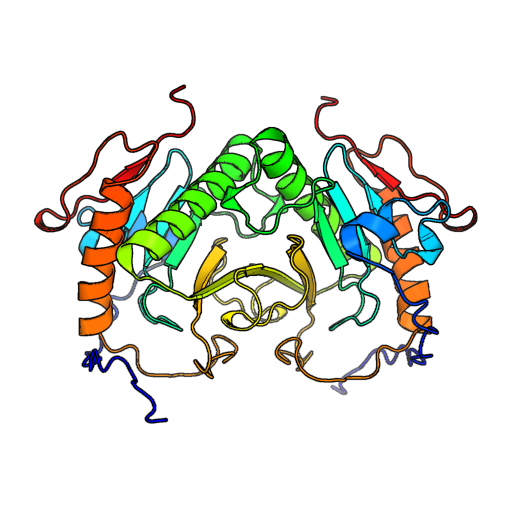 15.383 -11.898 -7.418 1 97.25 95 ARG B CA 1
ATOM 2148 C C . ARG B 1 95 ? 15.047 -12.578 -8.742 1 97.25 95 ARG B C 1
ATOM 2150 O O . ARG B 1 95 ? 15.938 -13.008 -9.477 1 97.25 95 ARG B O 1
ATOM 2157 N N . GLY B 1 96 ? 13.844 -12.68 -9.023 1 96.25 96 GLY B N 1
A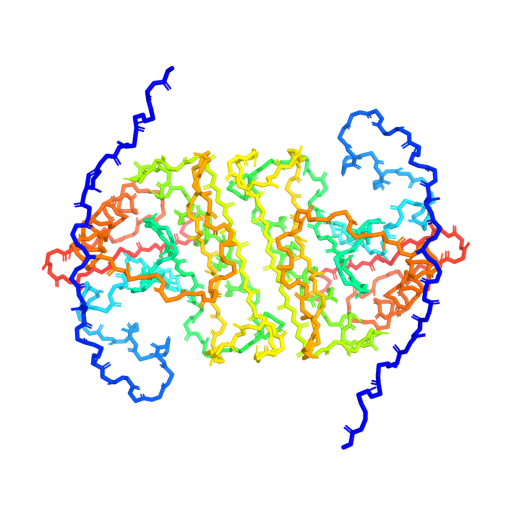TOM 2158 C CA . GLY B 1 96 ? 13.398 -13.547 -10.102 1 96.25 96 GLY B CA 1
ATOM 2159 C C . GLY B 1 96 ? 13.078 -12.797 -11.383 1 96.25 96 GLY B C 1
ATOM 2160 O O . GLY B 1 96 ? 13.133 -13.359 -12.469 1 96.25 96 GLY B O 1
ATOM 2161 N N . ILE B 1 97 ? 12.633 -11.555 -11.312 1 92.88 97 ILE B N 1
ATOM 2162 C CA . ILE B 1 97 ? 12.141 -10.781 -12.445 1 92.88 97 ILE B CA 1
ATOM 2163 C C . ILE B 1 97 ? 13.094 -9.625 -12.734 1 92.88 97 ILE B C 1
ATOM 2165 O O . ILE B 1 97 ? 13.266 -9.219 -13.883 1 92.88 97 ILE B O 1
ATOM 2169 N N . GLY B 1 98 ? 13.703 -9.062 -11.727 1 94.25 98 GLY B N 1
ATOM 2170 C CA . GLY B 1 98 ? 14.75 -8.055 -11.844 1 94.25 98 GLY B CA 1
ATOM 2171 C C . GLY B 1 98 ? 14.227 -6.699 -12.281 1 94.25 98 GLY B C 1
ATOM 2172 O O . GLY B 1 98 ? 14.742 -6.105 -13.227 1 94.25 98 GLY B O 1
ATOM 2173 N N . PRO B 1 99 ? 13.164 -6.195 -11.664 1 94.31 99 PRO B N 1
ATOM 2174 C CA . PRO B 1 99 ? 12.695 -4.848 -12 1 94.31 99 PRO B CA 1
ATOM 2175 C C . PRO B 1 99 ? 13.594 -3.752 -11.43 1 94.31 99 PRO B C 1
ATOM 2177 O O . PRO B 1 99 ? 14.469 -4.031 -10.602 1 94.31 99 PRO B O 1
ATOM 2180 N N . GLU B 1 100 ? 13.414 -2.488 -11.93 1 93.69 100 GLU B N 1
ATOM 2181 C CA . GLU B 1 100 ? 14.164 -1.33 -11.453 1 93.69 100 GLU B CA 1
ATOM 2182 C C . GLU B 1 100 ? 13.391 -0.583 -10.367 1 93.69 100 GLU B C 1
ATOM 2184 O O . GLU B 1 100 ? 13.945 0.287 -9.688 1 93.69 100 GLU B O 1
ATOM 2189 N N . GLY B 1 101 ? 12.156 -0.93 -10.227 1 93.81 101 GLY B N 1
ATOM 2190 C CA . GLY B 1 101 ? 11.289 -0.318 -9.227 1 93.81 101 GLY B CA 1
ATOM 2191 C C . GLY B 1 101 ? 9.945 -1.007 -9.102 1 93.81 101 GLY B C 1
ATOM 2192 O O . GLY B 1 101 ? 9.727 -2.066 -9.688 1 93.81 101 GLY B O 1
ATOM 2193 N N . PHE B 1 102 ? 9.117 -0.469 -8.25 1 93.69 102 PHE B N 1
ATOM 2194 C CA . PHE B 1 102 ? 7.77 -0.999 -8.055 1 93.69 102 PHE B CA 1
ATOM 2195 C C . PHE B 1 102 ? 6.773 0.128 -7.801 1 93.69 102 PHE B C 1
ATOM 2197 O O . PHE B 1 102 ? 7.102 1.118 -7.145 1 93.69 102 PHE B O 1
ATOM 2204 N N . ASN B 1 103 ? 5.594 -0.003 -8.305 1 92 103 ASN B N 1
ATOM 2205 C CA . ASN B 1 103 ? 4.406 0.607 -7.719 1 92 103 ASN B CA 1
ATOM 2206 C C . ASN B 1 103 ? 3.596 -0.405 -6.914 1 92 103 ASN B C 1
ATOM 2208 O O . ASN B 1 103 ? 3.26 -1.478 -7.422 1 92 103 ASN B O 1
ATOM 2212 N N . THR B 1 104 ? 3.344 -0.123 -5.641 1 95.38 104 THR B N 1
ATOM 2213 C CA . THR B 1 104 ? 2.506 -0.99 -4.82 1 95.38 104 THR B CA 1
ATOM 2214 C C . THR B 1 104 ? 1.38 -0.194 -4.168 1 95.38 104 THR B C 1
ATOM 2216 O O . THR B 1 104 ? 1.599 0.919 -3.684 1 95.38 104 THR B O 1
ATOM 2219 N N . GLY B 1 105 ? 0.165 -0.727 -4.289 1 95.12 105 GLY B N 1
ATOM 2220 C CA . GLY B 1 105 ? -0.957 0.007 -3.725 1 95.12 105 GLY B CA 1
ATOM 2221 C C . GLY B 1 105 ? -2.275 -0.733 -3.844 1 95.12 105 GLY B C 1
ATOM 2222 O O . GLY B 1 105 ? -2.311 -1.879 -4.301 1 95.12 105 GLY B O 1
ATOM 2223 N N . LEU B 1 106 ? -3.342 -0.175 -3.295 1 93.88 106 LEU B N 1
ATOM 2224 C CA . LEU B 1 106 ? -4.68 -0.754 -3.359 1 93.88 106 LEU B CA 1
ATOM 2225 C C . LEU B 1 106 ? -5.73 0.329 -3.578 1 93.88 106 LEU B C 1
ATOM 2227 O O . LEU B 1 106 ? -5.496 1.499 -3.268 1 93.88 106 LEU B O 1
ATOM 2231 N N . ASN B 1 107 ? -6.762 -0.027 -4.215 1 91.81 107 ASN B N 1
ATOM 2232 C CA . ASN B 1 107 ? -7.949 0.793 -4.426 1 91.81 107 ASN B CA 1
ATOM 2233 C C . ASN B 1 107 ? -9.062 0.432 -3.445 1 91.81 107 ASN B C 1
ATOM 2235 O O . ASN B 1 107 ? -9.453 -0.732 -3.346 1 91.81 107 ASN B O 1
ATOM 2239 N N . LEU B 1 108 ? -9.539 1.45 -2.717 1 93.88 108 LEU B N 1
ATOM 2240 C CA . LEU B 1 108 ? -10.594 1.241 -1.73 1 93.88 108 LEU B CA 1
ATOM 2241 C C . LEU B 1 108 ? -11.844 2.041 -2.092 1 93.88 108 LEU B C 1
ATOM 2243 O O . LEU B 1 108 ? -11.75 3.221 -2.439 1 93.88 108 LEU B O 1
ATOM 2247 N N . GLY B 1 109 ? -13.062 1.56 -1.98 1 89.5 109 GLY B N 1
ATOM 2248 C CA . GLY B 1 109 ? -14.297 2.293 -2.213 1 89.5 109 GLY B CA 1
ATOM 2249 C C . GLY B 1 109 ? -14.852 2.102 -3.613 1 89.5 109 GLY B C 1
ATOM 2250 O O . GLY B 1 109 ? -15.445 3.02 -4.18 1 89.5 109 GLY B O 1
ATOM 2251 N N . GLY B 1 110 ? -14.703 0.943 -4.223 1 82.94 110 GLY B N 1
ATOM 2252 C CA . GLY B 1 110 ? -15.344 0.555 -5.469 1 82.94 110 GLY B CA 1
ATOM 2253 C C . GLY B 1 110 ? -14.945 1.425 -6.645 1 82.94 110 GLY B C 1
ATOM 2254 O O . GLY B 1 110 ? -13.766 1.742 -6.816 1 82.94 110 GLY B O 1
ATOM 2255 N N . ALA B 1 111 ? -15.969 1.876 -7.414 1 77.19 111 ALA B N 1
ATOM 2256 C CA . ALA B 1 111 ? -15.766 2.533 -8.703 1 77.19 111 ALA B CA 1
ATOM 2257 C C . ALA B 1 111 ? -15.094 3.893 -8.523 1 77.19 111 ALA B C 1
ATOM 2259 O O . ALA B 1 111 ? -14.289 4.309 -9.359 1 77.19 111 ALA B O 1
ATOM 2260 N N . ALA B 1 112 ? -15.383 4.539 -7.539 1 80.94 112 ALA B N 1
ATOM 2261 C CA . ALA B 1 112 ? -14.828 5.867 -7.305 1 80.94 112 ALA B CA 1
ATOM 2262 C C . ALA B 1 112 ? -13.305 5.82 -7.262 1 80.94 112 ALA B C 1
ATOM 2264 O O . ALA B 1 112 ? -12.633 6.785 -7.648 1 80.94 112 ALA B O 1
ATOM 2265 N N . ALA B 1 113 ? -12.766 4.695 -6.816 1 83.94 113 ALA B N 1
ATOM 2266 C CA . ALA B 1 113 ? -11.32 4.551 -6.676 1 83.94 113 ALA B CA 1
ATOM 2267 C C . ALA B 1 113 ? -10.75 3.627 -7.75 1 83.94 113 ALA B C 1
ATOM 2269 O O . ALA B 1 113 ? -9.57 3.266 -7.707 1 83.94 113 ALA B O 1
ATOM 2270 N N . GLY B 1 114 ? -11.664 3.27 -8.68 1 79.38 114 GLY B N 1
ATOM 2271 C CA . GLY B 1 114 ? -11.203 2.414 -9.766 1 79.38 114 GLY B CA 1
ATOM 2272 C C . GLY B 1 114 ? -11.211 0.941 -9.406 1 79.38 114 GLY B C 1
ATOM 2273 O O . GLY B 1 114 ? -10.555 0.133 -10.062 1 79.38 114 GLY B O 1
ATOM 2274 N N . GLY B 1 115 ? -11.844 0.656 -8.289 1 78.06 115 GLY B N 1
ATOM 2275 C CA . GLY B 1 115 ? -11.93 -0.743 -7.902 1 78.06 115 GLY B CA 1
ATOM 2276 C C . GLY B 1 115 ? -13.164 -1.438 -8.453 1 78.06 115 GLY B C 1
ATOM 2277 O O . GLY B 1 115 ? -14.18 -0.794 -8.711 1 78.06 115 GLY B O 1
ATOM 2278 N N . SER B 1 116 ? -12.969 -2.775 -8.664 1 79.81 116 SER B N 1
ATOM 2279 C CA . SER B 1 116 ? -14.109 -3.531 -9.172 1 79.81 116 SER B CA 1
ATOM 2280 C C . SER B 1 116 ? -14.391 -4.754 -8.305 1 79.81 116 SER B C 1
ATOM 2282 O O . SER B 1 116 ? -15.492 -5.305 -8.336 1 79.81 116 SER B O 1
ATOM 2284 N N . ILE B 1 117 ? -13.438 -5.223 -7.59 1 88.12 117 ILE B N 1
ATOM 2285 C CA . ILE B 1 117 ? -13.578 -6.395 -6.73 1 88.12 117 ILE B CA 1
ATOM 2286 C C . ILE B 1 117 ? -13.531 -5.965 -5.266 1 88.12 117 ILE B C 1
ATOM 2288 O O . ILE B 1 117 ? -12.617 -5.258 -4.844 1 88.12 117 ILE B O 1
ATOM 2292 N N . ASP B 1 118 ? -14.586 -6.379 -4.527 1 92.12 118 ASP B N 1
ATOM 2293 C CA . ASP B 1 118 ? -14.734 -5.934 -3.146 1 92.12 118 ASP B CA 1
ATOM 2294 C C . ASP B 1 118 ? -13.961 -6.836 -2.189 1 92.12 118 ASP B C 1
ATOM 2296 O O . ASP B 1 118 ? -14.5 -7.285 -1.176 1 92.12 118 ASP B O 1
ATOM 2300 N N . HIS B 1 119 ? -12.883 -7.324 -2.471 1 96.88 119 HIS B N 1
ATOM 2301 C CA . HIS B 1 119 ? -11.906 -8.031 -1.654 1 96.88 119 HIS B CA 1
ATOM 2302 C C . HIS B 1 119 ? -10.547 -7.359 -1.718 1 96.88 119 HIS B C 1
ATOM 2304 O O . HIS B 1 119 ? -9.938 -7.277 -2.789 1 96.88 119 HIS B O 1
ATOM 2310 N N . LEU B 1 120 ? -10.188 -6.918 -0.575 1 97.31 120 LEU B N 1
ATOM 2311 C CA . LEU B 1 120 ? -8.961 -6.137 -0.467 1 97.31 120 LEU B CA 1
ATOM 2312 C C . LEU B 1 120 ? -7.797 -6.859 -1.139 1 97.31 120 LEU B C 1
ATOM 2314 O O . LEU B 1 120 ? -7.609 -8.062 -0.942 1 97.31 120 LEU B O 1
ATOM 2318 N N . HIS B 1 121 ? -7.055 -6.18 -1.987 1 96.44 121 HIS B N 1
ATOM 2319 C CA . HIS B 1 121 ? -5.859 -6.73 -2.619 1 96.44 121 HIS B CA 1
ATOM 2320 C C . HIS B 1 121 ? -4.852 -5.633 -2.941 1 96.44 121 HIS B C 1
ATOM 2322 O O . HIS B 1 121 ? -5.203 -4.617 -3.545 1 96.44 121 HIS B O 1
ATOM 2328 N N . THR B 1 122 ? -3.662 -5.812 -2.504 1 96.81 122 THR B N 1
ATOM 2329 C CA . THR B 1 122 ? -2.566 -4.883 -2.762 1 96.81 122 THR B CA 1
ATOM 2330 C C . THR B 1 122 ? -1.805 -5.281 -4.023 1 96.81 122 THR B C 1
ATOM 2332 O O . THR B 1 122 ? -1.229 -6.371 -4.09 1 96.81 122 THR B O 1
ATOM 2335 N N . HIS B 1 123 ? -1.783 -4.383 -4.961 1 95.69 123 HIS B N 1
ATOM 2336 C CA . HIS B 1 123 ? -1.02 -4.602 -6.184 1 95.69 123 HIS B CA 1
ATOM 2337 C C . HIS B 1 123 ? 0.471 -4.375 -5.949 1 95.69 123 HIS B C 1
ATOM 2339 O O . HIS B 1 123 ? 0.859 -3.432 -5.258 1 95.69 123 HIS B O 1
ATOM 2345 N N . VAL B 1 124 ? 1.241 -5.211 -6.434 1 96.44 124 VAL B N 1
ATOM 2346 C CA . VAL B 1 124 ? 2.688 -5.062 -6.547 1 96.44 124 VAL B CA 1
ATOM 2347 C C . VAL B 1 124 ? 3.1 -5.121 -8.016 1 96.44 124 VAL B C 1
ATOM 2349 O O . VAL B 1 124 ? 3.135 -6.199 -8.617 1 96.44 124 VAL B O 1
ATOM 2352 N N . VAL B 1 125 ? 3.453 -3.957 -8.578 1 92.5 125 VAL B N 1
ATOM 2353 C CA . VAL B 1 125 ? 3.686 -3.85 -10.016 1 92.5 125 VAL B CA 1
ATOM 2354 C C . VAL B 1 125 ? 5.148 -3.51 -10.273 1 92.5 125 VAL B C 1
ATOM 2356 O O . VAL B 1 125 ? 5.59 -2.387 -10.016 1 92.5 125 VAL B O 1
ATOM 2359 N N . PRO B 1 126 ? 5.926 -4.445 -10.805 1 93.62 126 PRO B N 1
ATOM 2360 C CA . PRO B 1 126 ? 7.301 -4.137 -11.203 1 93.62 126 PRO B CA 1
ATOM 2361 C C . PRO B 1 126 ? 7.371 -3.043 -12.273 1 93.62 126 PRO B C 1
ATOM 2363 O O . PRO B 1 126 ? 6.504 -2.975 -13.148 1 93.62 126 PRO B O 1
ATOM 2366 N N . ARG B 1 127 ? 8.398 -2.223 -12.156 1 90.69 127 ARG B N 1
ATOM 2367 C CA . ARG B 1 127 ? 8.57 -1.104 -13.078 1 90.69 127 ARG B CA 1
ATOM 2368 C C . ARG B 1 127 ? 9.992 -1.066 -13.633 1 90.69 127 ARG B C 1
ATOM 2370 O O . ARG B 1 127 ? 10.938 -1.454 -12.945 1 90.69 127 ARG B O 1
ATOM 2377 N N . TRP B 1 128 ? 10.117 -0.583 -14.844 1 89.62 128 TRP B N 1
ATOM 2378 C CA . TRP B 1 128 ? 11.383 -0.318 -15.516 1 89.62 128 TRP B CA 1
ATOM 2379 C C . TRP B 1 128 ? 11.391 1.078 -16.125 1 89.62 128 TRP B C 1
ATOM 2381 O O . TRP B 1 128 ? 10.344 1.612 -16.484 1 89.62 128 TRP B O 1
ATOM 2391 N N . GLU B 1 129 ? 12.602 1.659 -16.141 1 83.81 129 GLU B N 1
ATOM 2392 C CA . GLU B 1 129 ? 12.703 2.941 -16.828 1 83.81 129 GLU B CA 1
ATOM 2393 C C . GLU B 1 129 ? 12.148 2.846 -18.25 1 83.81 129 GLU B C 1
ATOM 2395 O O . GLU B 1 129 ? 12.492 1.931 -19 1 83.81 129 GLU B O 1
ATOM 2400 N N . GLY B 1 130 ? 11.25 3.781 -18.547 1 76.62 130 GLY B N 1
ATOM 2401 C CA . GLY B 1 130 ? 10.719 3.842 -19.891 1 76.62 130 GLY B CA 1
ATOM 2402 C C . GLY B 1 130 ? 9.5 2.959 -20.094 1 76.62 130 GLY B C 1
ATOM 2403 O O . GLY B 1 130 ? 8.914 2.939 -21.188 1 76.62 130 GLY B O 1
ATOM 2404 N N . ASP B 1 131 ? 9.234 2.178 -19.016 1 74.19 131 ASP B N 1
ATOM 2405 C CA . ASP B 1 131 ? 8.047 1.349 -19.234 1 74.19 131 ASP B CA 1
ATOM 2406 C C . ASP B 1 131 ? 6.773 2.188 -19.172 1 74.19 131 ASP B C 1
ATOM 2408 O O . ASP B 1 131 ? 6.746 3.242 -18.531 1 74.19 131 ASP B O 1
ATOM 2412 N N . THR B 1 132 ? 6.312 3.014 -20.156 1 56.34 132 THR B N 1
ATOM 2413 C CA . THR B 1 132 ? 5.234 3.99 -20.25 1 56.34 132 THR B CA 1
ATOM 2414 C C . THR B 1 132 ? 3.945 3.43 -19.641 1 56.34 132 THR B C 1
ATOM 2416 O O . THR B 1 132 ? 2.994 4.172 -19.406 1 56.34 132 THR B O 1
ATOM 2419 N N . ASN B 1 133 ? 3.855 2.645 -18.688 1 47.38 133 ASN B N 1
ATOM 2420 C CA . ASN B 1 133 ? 2.51 2.125 -18.469 1 47.38 133 ASN B CA 1
ATOM 2421 C C . ASN B 1 133 ? 1.814 2.842 -17.312 1 47.38 133 ASN B C 1
ATOM 2423 O O . ASN B 1 133 ? 1.421 2.209 -16.328 1 47.38 133 ASN B O 1
ATOM 2427 N N . PHE B 1 134 ? 2.328 3.998 -16.859 1 41.94 134 PHE B N 1
ATOM 2428 C CA . PHE B 1 134 ? 1.362 4.367 -15.828 1 41.94 134 PHE B CA 1
ATOM 2429 C C . PHE B 1 134 ? -0.064 4.219 -16.344 1 41.94 134 PHE B C 1
ATOM 2431 O O . PHE B 1 134 ? -0.644 5.18 -16.859 1 41.94 134 PHE B O 1
ATOM 2438 N N . MET B 1 135 ? -0.416 3.406 -17.281 1 34.91 135 MET B N 1
ATOM 2439 C CA . MET B 1 135 ? -1.856 3.314 -17.5 1 34.91 135 MET B CA 1
ATOM 2440 C C . MET B 1 135 ? -2.594 3.07 -16.188 1 34.91 135 MET B C 1
ATOM 2442 O O . MET B 1 135 ? -2.244 2.16 -15.43 1 34.91 135 MET B O 1
ATOM 2446 N N . PRO B 1 136 ? -3.096 4.043 -15.617 1 34.5 136 PRO B N 1
ATOM 2447 C CA . PRO B 1 136 ? -4.102 3.533 -14.68 1 34.5 136 PRO B CA 1
ATOM 2448 C C . PRO B 1 136 ? -4.648 2.168 -15.086 1 34.5 136 PRO B C 1
ATOM 2450 O O . PRO B 1 136 ? -4.73 1.862 -16.281 1 34.5 136 PRO B O 1
ATOM 2453 N N . VAL B 1 137 ? -4.293 1.132 -14.383 1 33.78 137 VAL B N 1
ATOM 2454 C CA . VAL B 1 137 ? -4.727 -0.209 -14.766 1 33.78 137 VAL B CA 1
ATOM 2455 C C . VAL B 1 137 ? -6.07 -0.133 -15.492 1 33.78 137 VAL B C 1
ATOM 2457 O O . VAL B 1 137 ? -7.129 -0.222 -14.859 1 33.78 137 VAL B O 1
ATOM 2460 N N . VAL B 1 138 ? -6.402 0.998 -16.031 1 30.28 138 VAL B N 1
ATOM 2461 C CA . VAL B 1 138 ? -7.68 0.903 -16.734 1 30.28 138 VAL B CA 1
ATOM 2462 C C . VAL B 1 138 ? -7.52 0.061 -18 1 30.28 138 VAL B C 1
ATOM 2464 O O . VAL B 1 138 ? -8.508 -0.327 -18.625 1 30.28 138 VAL B O 1
ATOM 2467 N N . GLY B 1 139 ? -6.695 0.469 -18.953 1 30.8 139 GLY B N 1
ATOM 2468 C CA . GLY B 1 139 ? -6.887 0.088 -20.344 1 30.8 139 GLY B CA 1
ATOM 2469 C C . GLY B 1 139 ? -6.531 -1.361 -20.625 1 30.8 139 GLY B C 1
ATOM 2470 O O . GLY B 1 139 ? -5.906 -2.023 -19.797 1 30.8 139 GLY B O 1
ATOM 2471 N N . ASP B 1 140 ? -7.172 -1.972 -21.75 1 32.84 140 ASP B N 1
ATOM 2472 C CA . ASP B 1 140 ? -7.293 -3.285 -22.375 1 32.84 140 ASP B CA 1
ATOM 2473 C C . ASP B 1 140 ? -5.93 -3.809 -22.812 1 32.84 140 ASP B C 1
ATOM 2475 O O . ASP B 1 140 ? -5.699 -4.02 -24 1 32.84 140 ASP B O 1
ATOM 2479 N N . THR B 1 141 ? -4.852 -3.375 -22.359 1 36.44 141 THR B N 1
ATOM 2480 C CA . THR B 1 141 ? -3.725 -3.986 -23.047 1 36.44 141 THR B CA 1
ATOM 2481 C C . THR B 1 141 ? -3.682 -5.492 -22.797 1 36.44 141 THR B C 1
ATOM 2483 O O . THR B 1 141 ? -3.832 -5.938 -21.656 1 36.44 141 THR B O 1
ATOM 2486 N N . LYS B 1 142 ? -3.715 -6.227 -23.953 1 39.09 142 LYS B N 1
ATOM 2487 C CA . LYS B 1 142 ? -3.727 -7.68 -24.078 1 39.09 142 LYS B CA 1
ATOM 2488 C C . LYS B 1 142 ? -2.557 -8.305 -23.328 1 39.09 142 LYS B C 1
ATOM 2490 O O . LYS B 1 142 ? -1.405 -7.906 -23.516 1 39.09 142 LYS B O 1
ATOM 2495 N N . VAL B 1 143 ? -2.797 -8.906 -22.25 1 45.81 143 VAL B N 1
ATOM 2496 C CA . VAL B 1 143 ? -1.973 -9.773 -21.406 1 45.81 143 VAL B CA 1
ATOM 2497 C C . VAL B 1 143 ? -1.478 -10.961 -22.234 1 45.81 143 VAL B C 1
ATOM 2499 O O . VAL B 1 143 ? -2.262 -11.617 -22.922 1 45.81 143 VAL B O 1
ATOM 2502 N N . ILE B 1 144 ? -0.172 -11.023 -22.719 1 48 144 ILE B N 1
ATOM 2503 C CA . ILE B 1 144 ? 0.336 -12.219 -23.391 1 48 144 ILE B CA 1
ATOM 2504 C C . ILE B 1 144 ?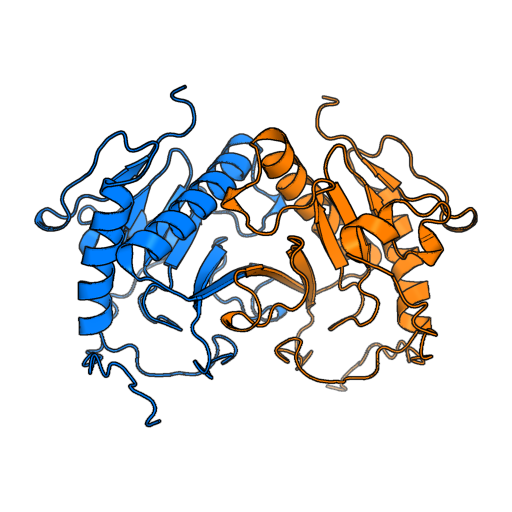 0.419 -13.375 -22.391 1 48 144 ILE B C 1
ATOM 2506 O O . ILE B 1 144 ? 1.126 -13.281 -21.391 1 48 144 ILE B O 1
ATOM 2510 N N . VAL B 1 145 ? -0.454 -14.492 -22.406 1 54.5 145 VAL B N 1
ATOM 2511 C CA . VAL B 1 145 ? -0.55 -15.672 -21.547 1 54.5 145 VAL B CA 1
ATOM 2512 C C . VAL B 1 145 ? 0.842 -16.25 -21.312 1 54.5 145 VAL B C 1
ATOM 2514 O O . VAL B 1 145 ? 1.196 -16.578 -20.172 1 54.5 145 VAL B O 1
ATOM 2517 N N . GLU B 1 146 ? 1.751 -16.578 -22.359 1 58.72 146 GLU B N 1
ATOM 2518 C CA . GLU B 1 146 ? 3.094 -17.125 -22.203 1 58.72 146 GLU B CA 1
ATOM 2519 C C . GLU B 1 146 ? 3.924 -16.281 -21.234 1 58.72 146 GLU B C 1
ATOM 2521 O O . GLU B 1 146 ? 4.715 -16.828 -20.469 1 58.72 146 GLU B O 1
ATOM 2526 N N . ALA B 1 147 ? 3.564 -15.156 -21.25 1 74.88 147 ALA B N 1
ATOM 2527 C CA . ALA B 1 147 ? 4.316 -14.25 -20.391 1 74.88 147 ALA B CA 1
ATOM 2528 C C . ALA B 1 147 ? 3.912 -14.414 -18.938 1 74.88 147 ALA B C 1
ATOM 2530 O O . ALA B 1 147 ? 4.766 -14.445 -18.047 1 74.88 147 ALA B O 1
ATOM 2531 N N . VAL B 1 148 ? 2.707 -14.922 -18.781 1 84.88 148 VAL B N 1
ATOM 2532 C CA . VAL B 1 148 ? 2.223 -15.07 -17.422 1 84.88 148 VAL B CA 1
ATOM 2533 C C . VAL B 1 148 ? 2.748 -16.375 -16.812 1 84.88 148 VAL B C 1
ATOM 2535 O O . VAL B 1 148 ? 3.182 -16.406 -15.664 1 84.88 148 VAL B O 1
ATOM 2538 N N . ASP B 1 149 ? 2.799 -17.469 -17.672 1 86.06 149 ASP B N 1
ATOM 2539 C CA . ASP B 1 149 ? 3.289 -18.766 -17.203 1 86.06 149 ASP B CA 1
ATOM 2540 C C . ASP B 1 149 ? 4.766 -18.688 -16.812 1 86.06 149 ASP B C 1
ATOM 2542 O O . ASP B 1 149 ? 5.168 -19.188 -15.766 1 86.06 149 ASP B O 1
ATOM 2546 N N . ARG B 1 150 ? 5.523 -18.109 -17.703 1 89.38 150 ARG B N 1
ATOM 2547 C CA . ARG B 1 150 ? 6.949 -17.969 -17.438 1 89.38 150 ARG B CA 1
ATOM 2548 C C . ARG B 1 150 ? 7.191 -17.125 -16.203 1 89.38 150 ARG B C 1
ATOM 2550 O O . ARG B 1 150 ? 8.039 -17.453 -15.367 1 89.38 150 ARG B O 1
ATOM 2557 N N . THR B 1 151 ? 6.461 -16.094 -16.141 1 92.5 151 THR B N 1
ATOM 2558 C CA . THR B 1 151 ? 6.598 -15.219 -14.984 1 92.5 151 THR B CA 1
ATOM 2559 C C . THR B 1 151 ? 6.199 -15.945 -13.703 1 92.5 151 THR B C 1
ATOM 2561 O O . THR B 1 151 ? 6.812 -15.742 -12.656 1 92.5 151 THR B O 1
ATOM 2564 N N . TYR B 1 152 ? 5.152 -16.766 -13.828 1 95.56 152 TYR B N 1
ATOM 2565 C CA . TYR B 1 152 ? 4.75 -17.562 -12.68 1 95.56 152 TYR B CA 1
ATOM 2566 C C . TYR B 1 152 ? 5.902 -18.438 -12.188 1 95.56 152 TYR B C 1
ATOM 2568 O O . TYR B 1 152 ? 6.203 -18.469 -10.992 1 95.56 152 TYR B O 1
ATOM 2576 N N . GLU B 1 153 ? 6.551 -19.141 -13.094 1 95.81 153 GLU B N 1
ATOM 2577 C CA . GLU B 1 153 ? 7.648 -20.031 -12.734 1 95.81 153 GLU B CA 1
ATOM 2578 C C . GLU B 1 153 ? 8.797 -19.266 -12.094 1 95.81 153 GLU B C 1
ATOM 2580 O O . GLU B 1 153 ? 9.344 -19.688 -11.07 1 95.81 153 GLU B O 1
ATOM 2585 N N . HIS B 1 154 ? 9.141 -18.156 -12.664 1 96.31 154 HIS B N 1
ATOM 2586 C CA . HIS B 1 154 ? 10.234 -17.344 -12.141 1 96.31 154 HIS B CA 1
ATOM 2587 C C . HIS B 1 154 ? 9.922 -16.844 -10.734 1 96.31 154 HIS B C 1
ATOM 2589 O O . HIS B 1 154 ? 10.766 -16.906 -9.844 1 96.31 154 HIS B O 1
ATOM 2595 N N . LEU B 1 155 ? 8.727 -16.344 -10.586 1 97.69 155 LEU B N 1
ATOM 2596 C CA . LEU B 1 155 ? 8.344 -15.812 -9.281 1 97.69 155 LEU B CA 1
ATOM 2597 C C . LEU B 1 155 ? 8.234 -16.922 -8.25 1 97.69 155 LEU B C 1
ATOM 2599 O O . LEU B 1 155 ? 8.664 -16.75 -7.102 1 97.69 155 LEU B O 1
ATOM 2603 N N . HIS B 1 156 ? 7.637 -18.031 -8.656 1 98.56 156 HIS B N 1
ATOM 2604 C CA . HIS B 1 156 ? 7.551 -19.188 -7.766 1 98.56 156 HIS B CA 1
ATOM 2605 C C . HIS B 1 156 ? 8.938 -19.609 -7.273 1 98.56 156 HIS B C 1
ATOM 2607 O O . HIS B 1 156 ? 9.148 -19.766 -6.07 1 98.56 156 HIS B O 1
ATOM 2613 N N . GLU B 1 157 ? 9.828 -19.781 -8.203 1 98.5 157 GLU B N 1
ATOM 2614 C CA . GLU B 1 157 ? 11.195 -20.172 -7.859 1 98.5 157 GLU B CA 1
ATOM 2615 C C . GLU B 1 157 ? 11.844 -19.125 -6.949 1 98.5 157 GLU B C 1
ATOM 2617 O O . GLU B 1 157 ? 12.555 -19.484 -6 1 98.5 157 GLU B O 1
ATOM 2622 N N . ALA B 1 158 ? 11.664 -17.953 -7.258 1 98.75 158 ALA B N 1
ATOM 2623 C CA . ALA B 1 158 ? 12.242 -16.859 -6.48 1 98.75 158 ALA B CA 1
ATOM 2624 C C . ALA B 1 158 ? 11.703 -16.859 -5.055 1 98.75 158 ALA B C 1
ATOM 2626 O O . ALA B 1 158 ? 12.445 -16.594 -4.102 1 98.75 158 ALA B O 1
ATOM 2627 N N . PHE B 1 159 ? 10.367 -17.047 -4.871 1 98.75 159 PHE B N 1
ATOM 2628 C CA . PHE B 1 159 ? 9.797 -17.172 -3.535 1 98.75 159 PHE B CA 1
ATOM 2629 C C . PHE B 1 159 ? 10.438 -18.344 -2.787 1 98.75 159 PHE B C 1
ATOM 2631 O O . PHE B 1 159 ? 10.789 -18.219 -1.611 1 98.75 159 PHE B O 1
ATOM 2638 N N . ALA B 1 160 ? 10.547 -19.453 -3.482 1 98.81 160 ALA B N 1
ATOM 2639 C CA . ALA B 1 160 ? 11.055 -20.672 -2.865 1 98.81 160 ALA B CA 1
ATOM 2640 C C . ALA B 1 160 ? 12.484 -20.484 -2.377 1 98.81 160 ALA B C 1
ATOM 2642 O O . ALA B 1 160 ? 12.922 -21.141 -1.43 1 98.81 160 ALA B O 1
ATOM 2643 N N . ALA B 1 161 ? 13.211 -19.625 -2.959 1 98.44 161 ALA B N 1
ATOM 2644 C CA . ALA B 1 161 ? 14.609 -19.375 -2.627 1 98.44 161 ALA B CA 1
ATOM 2645 C C . ALA B 1 161 ? 14.742 -18.297 -1.55 1 98.44 161 ALA B C 1
ATOM 2647 O O . ALA B 1 161 ? 15.852 -17.969 -1.135 1 98.44 161 ALA B O 1
ATOM 2648 N N . GLY B 1 162 ? 13.617 -17.797 -1.106 1 97.69 162 GLY B N 1
ATOM 2649 C CA . GLY B 1 162 ? 13.648 -16.672 -0.2 1 97.69 162 GLY B CA 1
ATOM 2650 C C . GLY B 1 162 ? 13.688 -17.062 1.262 1 97.69 162 GLY B C 1
ATOM 2651 O O . GLY B 1 162 ? 13.875 -18.25 1.582 1 97.69 162 GLY B O 1
ATOM 2652 N N . GLU B 1 163 ? 13.547 -16.031 2.062 1 95.62 163 GLU B N 1
ATOM 2653 C CA . GLU B 1 163 ? 13.547 -16.234 3.51 1 95.62 163 GLU B CA 1
ATOM 2654 C C . GLU B 1 163 ? 12.148 -16.594 4.016 1 95.62 163 GLU B C 1
ATOM 2656 O O . GLU B 1 163 ? 11.156 -16.359 3.326 1 95.62 163 GLU B O 1
ATOM 2661 N N . TYR B 1 164 ? 12.008 -17.328 5.125 1 97.75 164 TYR B N 1
ATOM 2662 C CA . TYR B 1 164 ? 10.789 -17.625 5.871 1 97.75 164 TYR B CA 1
ATOM 2663 C C . TYR B 1 164 ? 10 -18.75 5.199 1 97.75 164 TYR B C 1
ATOM 2665 O O . TYR B 1 164 ? 8.828 -18.969 5.512 1 97.75 164 TYR B O 1
ATOM 2673 N N . VAL B 1 165 ? 10.625 -19.359 4.184 1 98.56 165 VAL B N 1
ATOM 2674 C CA . VAL B 1 165 ? 9.969 -20.469 3.49 1 98.56 165 VAL B CA 1
ATOM 2675 C C . VAL B 1 165 ? 9.875 -21.688 4.418 1 98.56 165 VAL B C 1
ATOM 2677 O O . VAL B 1 165 ? 10.883 -22.125 4.973 1 98.56 165 VAL B O 1
ATOM 2680 N N . VAL B 1 166 ? 8.703 -22.203 4.594 1 98.5 166 VAL B N 1
ATOM 2681 C CA . VAL B 1 166 ? 8.523 -23.391 5.422 1 98.5 166 VAL B CA 1
ATOM 2682 C C . VAL B 1 166 ? 8.195 -24.594 4.535 1 98.5 166 VAL B C 1
ATOM 2684 O O . VAL B 1 166 ? 8.328 -25.734 4.961 1 98.5 166 VAL B O 1
ATOM 2687 N N . ASP B 1 167 ? 7.703 -24.391 3.359 1 98.44 167 ASP B N 1
ATOM 2688 C CA . ASP B 1 167 ? 7.465 -25.375 2.307 1 98.44 167 ASP B CA 1
ATOM 2689 C C . ASP B 1 167 ? 7.684 -24.766 0.926 1 98.44 167 ASP B C 1
ATOM 2691 O O . ASP B 1 167 ? 6.934 -23.875 0.507 1 98.44 167 ASP B O 1
ATOM 2695 N N . ALA B 1 168 ? 8.648 -25.172 0.212 1 98.44 168 ALA B N 1
ATOM 2696 C CA . ALA B 1 168 ? 9.023 -24.594 -1.071 1 98.44 168 ALA B CA 1
ATOM 2697 C C . ALA B 1 168 ? 7.988 -24.906 -2.145 1 98.44 168 ALA B C 1
ATOM 2699 O O . ALA B 1 168 ? 7.973 -24.266 -3.205 1 98.44 168 ALA B O 1
ATOM 2700 N N . GLY B 1 169 ? 7.121 -25.781 -1.867 1 97.75 169 GLY B N 1
ATOM 2701 C CA . GLY B 1 169 ? 6.148 -26.172 -2.873 1 97.75 169 GLY B CA 1
ATOM 2702 C C . GLY B 1 169 ? 6.789 -26.703 -4.141 1 97.75 169 GLY B C 1
ATOM 2703 O O . GLY B 1 169 ? 8.008 -26.906 -4.195 1 97.75 169 GLY B O 1
ATOM 2704 N N . ASP B 1 170 ? 5.945 -27.078 -5.121 1 97.75 170 ASP B N 1
ATOM 2705 C CA . ASP B 1 170 ? 6.359 -27.578 -6.434 1 97.75 170 ASP B CA 1
ATOM 2706 C C . ASP B 1 170 ? 5.465 -27.016 -7.535 1 97.75 170 ASP B C 1
ATOM 2708 O O . ASP B 1 170 ? 4.301 -27.406 -7.656 1 97.75 170 ASP B O 1
ATOM 2712 N N . ALA B 1 171 ? 6.008 -26.125 -8.281 1 96.38 171 ALA B N 1
ATOM 2713 C CA . ALA B 1 171 ? 5.234 -25.438 -9.312 1 96.38 171 ALA B CA 1
ATOM 2714 C C . ALA B 1 171 ? 4.617 -26.438 -10.289 1 96.38 171 ALA B C 1
ATOM 2716 O O . ALA B 1 171 ? 3.479 -26.266 -10.727 1 96.38 171 ALA B O 1
ATOM 2717 N N . GLU B 1 172 ? 5.293 -27.422 -10.656 1 95.19 172 GLU B N 1
ATOM 2718 C CA . GLU B 1 172 ? 4.824 -28.422 -11.617 1 95.19 172 GLU B CA 1
ATOM 2719 C C . GLU B 1 172 ? 3.635 -29.203 -11.078 1 95.19 172 GLU B C 1
ATOM 2721 O O . GLU B 1 172 ? 2.736 -29.578 -11.828 1 95.19 172 GLU B O 1
ATOM 2726 N N . SER B 1 173 ? 3.594 -29.484 -9.766 1 96 173 SER B N 1
ATOM 2727 C CA . SER B 1 173 ? 2.527 -30.25 -9.133 1 96 173 SER B CA 1
ATOM 2728 C C . SER B 1 173 ? 1.375 -29.344 -8.711 1 96 173 SER B C 1
ATOM 2730 O O . SER B 1 173 ? 0.388 -29.812 -8.133 1 96 173 SER B O 1
ATOM 2732 N N . GLY B 1 174 ? 1.562 -28.062 -8.906 1 96.38 174 GLY B N 1
ATOM 2733 C CA . GLY B 1 174 ? 0.501 -27.125 -8.57 1 96.38 174 GLY B CA 1
ATOM 2734 C C . GLY B 1 174 ? 0.497 -26.734 -7.102 1 96.38 174 GLY B C 1
ATOM 2735 O O . GLY B 1 174 ? -0.565 -26.531 -6.512 1 96.38 174 GLY B O 1
ATOM 2736 N N . ASP B 1 175 ? 1.683 -26.688 -6.453 1 97.94 175 ASP B N 1
ATOM 2737 C CA . ASP B 1 175 ? 1.818 -26.297 -5.055 1 97.94 175 ASP B CA 1
ATOM 2738 C C . ASP B 1 175 ? 2.459 -24.922 -4.93 1 97.94 175 ASP B C 1
ATOM 2740 O O . ASP B 1 175 ? 3.561 -24.688 -5.438 1 97.94 175 ASP B O 1
ATOM 2744 N N . ALA B 1 176 ? 1.788 -24.078 -4.238 1 98.69 176 ALA B N 1
ATOM 2745 C CA . ALA B 1 176 ? 2.35 -22.766 -3.973 1 98.69 176 ALA B CA 1
ATOM 2746 C C . ALA B 1 176 ? 3.439 -22.828 -2.904 1 98.69 176 ALA B C 1
ATOM 2748 O O . ALA B 1 176 ? 3.525 -23.812 -2.162 1 98.69 176 ALA B O 1
ATOM 2749 N N . VAL B 1 177 ? 4.273 -21.797 -2.877 1 98.88 177 VAL B N 1
ATOM 2750 C CA . VAL B 1 177 ? 5.258 -21.688 -1.809 1 98.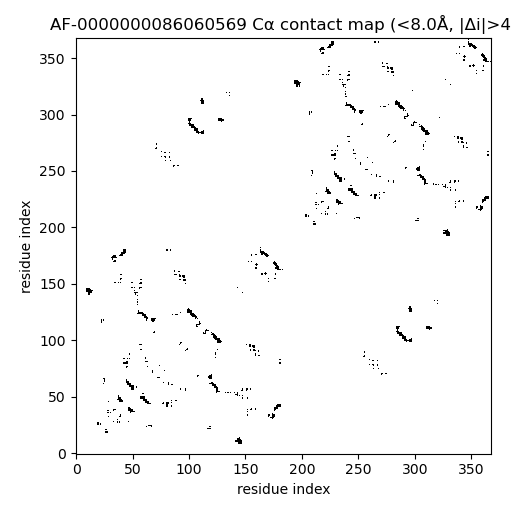88 177 VAL B CA 1
ATOM 2751 C C . VAL B 1 177 ? 4.574 -21.25 -0.515 1 98.88 177 VAL B C 1
ATOM 2753 O O . VAL B 1 177 ? 3.707 -20.375 -0.527 1 98.88 177 VAL B O 1
ATOM 2756 N N . ARG B 1 178 ? 4.961 -21.844 0.598 1 98.75 178 ARG B N 1
ATOM 2757 C CA . ARG B 1 178 ? 4.398 -21.453 1.887 1 98.75 178 ARG B CA 1
ATOM 2758 C C . ARG B 1 178 ? 5.445 -20.766 2.754 1 98.75 178 ARG B C 1
ATOM 2760 O O . ARG B 1 178 ? 6.555 -21.266 2.922 1 98.75 178 ARG B O 1
ATOM 2767 N N . LEU B 1 179 ? 5.086 -19.609 3.221 1 98.75 179 LEU B N 1
ATOM 2768 C CA . LEU B 1 179 ? 5.91 -18.844 4.148 1 98.75 179 LEU B CA 1
ATOM 2769 C C . LEU B 1 179 ? 5.258 -18.766 5.523 1 98.75 179 LEU B C 1
ATOM 2771 O O . LEU B 1 179 ? 4.031 -18.875 5.637 1 98.75 179 LEU B O 1
ATOM 2775 N N . SER B 1 180 ? 6.055 -18.641 6.566 1 98.5 180 SER B N 1
ATOM 2776 C CA . SER B 1 180 ? 5.602 -18.266 7.906 1 98.5 180 SER B CA 1
ATOM 2777 C C . SER B 1 180 ? 6.543 -17.266 8.555 1 98.5 180 SER B C 1
ATOM 2779 O O . SER B 1 180 ? 7.762 -17.438 8.531 1 98.5 180 SER B O 1
ATOM 2781 N N . PHE B 1 181 ? 6.02 -16.234 9.117 1 97.06 181 PHE B N 1
ATOM 2782 C CA . PHE B 1 181 ? 6.832 -15.148 9.656 1 97.06 181 PHE B CA 1
ATOM 2783 C C . PHE B 1 181 ? 6.938 -15.25 11.172 1 97.06 181 PHE B C 1
ATOM 2785 O O . PHE B 1 181 ? 7.645 -14.461 11.805 1 97.06 181 PHE B O 1
ATOM 2792 N N . ASP B 1 182 ? 6.215 -15.977 11.906 1 83.94 182 ASP B N 1
ATOM 2793 C CA . ASP B 1 182 ? 6.25 -16.172 13.352 1 83.94 182 ASP B CA 1
ATOM 2794 C C . ASP B 1 182 ? 7.402 -17.094 13.75 1 83.94 182 ASP B C 1
ATOM 2796 O O . ASP B 1 182 ? 7.688 -17.266 14.938 1 83.94 182 ASP B O 1
ATOM 2800 N N . ALA B 1 183 ? 8.023 -17.891 12.844 1 57.47 183 ALA B N 1
ATOM 2801 C CA . ALA B 1 183 ? 8.906 -18.969 13.266 1 57.47 183 ALA B CA 1
ATOM 2802 C C . ALA B 1 183 ? 10.148 -18.438 13.969 1 57.47 183 ALA B C 1
ATOM 2804 O O . ALA B 1 183 ? 10.906 -19.203 14.57 1 57.47 183 ALA B O 1
ATOM 2805 N N . ASP B 1 184 ? 10.57 -17.156 14.023 1 44.28 184 ASP B N 1
ATOM 2806 C CA . ASP B 1 184 ? 11.766 -17.062 14.859 1 44.28 184 ASP B CA 1
ATOM 2807 C C . ASP B 1 184 ? 11.391 -16.938 16.328 1 44.28 184 ASP B C 1
ATOM 2809 O O . ASP B 1 184 ? 10.445 -16.219 16.688 1 44.28 184 ASP B O 1
#